Protein AF-A0A076GZ99-F1 (afdb_monomer_lite)

Structure (mmCIF, N/CA/C/O backbone):
data_AF-A0A076GZ99-F1
#
_entry.id   AF-A0A076GZ99-F1
#
loop_
_atom_site.group_PDB
_atom_site.id
_atom_site.type_symbol
_atom_site.label_atom_id
_atom_site.label_alt_id
_atom_site.label_comp_id
_atom_site.label_asym_id
_atom_site.label_entity_id
_atom_site.label_seq_id
_atom_site.pdbx_PDB_ins_code
_atom_site.Cartn_x
_atom_site.Cartn_y
_atom_site.Cartn_z
_atom_site.occupancy
_atom_site.B_iso_or_equiv
_atom_site.auth_seq_id
_atom_site.auth_comp_id
_atom_site.auth_asym_id
_atom_site.auth_atom_id
_atom_site.pdbx_PDB_model_num
ATOM 1 N N . MET A 1 1 ? -13.446 -10.929 -18.759 1.00 71.88 1 MET A N 1
ATOM 2 C CA . MET A 1 1 ? -14.018 -9.653 -18.294 1.00 71.88 1 MET A CA 1
ATOM 3 C C . MET A 1 1 ? -13.244 -9.123 -17.082 1.00 71.88 1 MET A C 1
ATOM 5 O O . MET A 1 1 ? -12.495 -8.190 -17.293 1.00 71.88 1 MET A O 1
ATOM 9 N N . LEU A 1 2 ? -13.209 -9.778 -15.909 1.00 79.25 2 LEU A N 1
ATOM 10 C CA . LEU A 1 2 ? -12.365 -9.333 -14.764 1.00 79.25 2 LEU A CA 1
ATOM 11 C C . LEU A 1 2 ? -10.840 -9.360 -14.981 1.00 79.25 2 LEU A C 1
ATOM 13 O O . LEU A 1 2 ? -10.100 -8.630 -14.331 1.00 79.25 2 LEU A O 1
ATOM 17 N N . PHE A 1 3 ? -10.365 -10.200 -15.899 1.00 82.19 3 PHE A N 1
ATOM 18 C CA . PHE A 1 3 ? -8.942 -10.323 -16.225 1.00 82.19 3 PHE A CA 1
ATOM 19 C C . PHE A 1 3 ? -8.643 -9.897 -17.660 1.00 82.19 3 PHE A C 1
ATOM 21 O O . PHE A 1 3 ? -7.680 -10.389 -18.231 1.00 82.19 3 PHE A O 1
ATOM 28 N N . SER A 1 4 ? -9.501 -9.108 -18.311 1.00 83.06 4 SER A N 1
ATOM 29 C CA . SER A 1 4 ? -9.250 -8.631 -19.681 1.00 83.06 4 SER A CA 1
ATOM 30 C C . SER A 1 4 ? -7.947 -7.824 -19.776 1.00 83.06 4 SER A C 1
ATOM 32 O O . SER A 1 4 ? -7.424 -7.327 -18.775 1.00 83.06 4 SER A O 1
ATOM 34 N N . VAL A 1 5 ? -7.435 -7.678 -21.002 1.00 81.31 5 VAL A N 1
ATOM 35 C CA . VAL A 1 5 ? -6.277 -6.814 -21.289 1.00 81.31 5 VAL A CA 1
ATOM 36 C C . VAL A 1 5 ? -6.597 -5.335 -21.045 1.00 81.31 5 VAL A C 1
ATOM 38 O O . VAL A 1 5 ? -5.751 -4.599 -20.562 1.00 81.31 5 VAL A O 1
ATOM 41 N N . SER A 1 6 ? -7.836 -4.910 -21.304 1.00 88.12 6 SER A N 1
ATOM 42 C CA . SER A 1 6 ? -8.300 -3.538 -21.081 1.00 88.12 6 SER A CA 1
ATOM 43 C C . SER A 1 6 ? -8.495 -3.266 -19.591 1.00 88.12 6 SER A C 1
ATOM 45 O O . SER A 1 6 ? -9.325 -3.908 -18.946 1.00 88.12 6 SER A O 1
ATOM 47 N N . GLN A 1 7 ? -7.779 -2.278 -19.044 1.00 89.56 7 GLN A N 1
ATOM 48 C CA . GLN A 1 7 ? -8.035 -1.802 -17.683 1.00 89.56 7 GLN A CA 1
ATOM 49 C C . GLN A 1 7 ? -9.482 -1.330 -17.500 1.00 89.56 7 GLN A C 1
ATOM 51 O O . GLN A 1 7 ? -10.073 -1.607 -16.456 1.00 89.56 7 GLN A O 1
ATOM 56 N N . MET A 1 8 ? -10.037 -0.613 -18.481 1.00 91.44 8 MET A N 1
ATOM 57 C CA . MET A 1 8 ? -11.388 -0.054 -18.376 1.00 91.44 8 MET A CA 1
ATOM 58 C C . MET A 1 8 ? -12.419 -1.168 -18.203 1.00 91.44 8 MET A C 1
ATOM 60 O O . MET A 1 8 ? -13.253 -1.088 -17.310 1.00 91.44 8 MET A O 1
ATOM 64 N N . ASP A 1 9 ? -12.298 -2.254 -18.967 1.00 92.81 9 ASP A N 1
ATOM 65 C CA . ASP A 1 9 ? -13.188 -3.411 -18.849 1.00 92.81 9 ASP A CA 1
ATOM 66 C C . ASP A 1 9 ? -13.103 -4.038 -17.453 1.00 92.81 9 ASP A C 1
ATOM 68 O O . ASP A 1 9 ? -14.125 -4.401 -16.878 1.00 92.81 9 ASP A O 1
ATOM 72 N N . ARG A 1 10 ? -11.890 -4.162 -16.886 1.00 93.56 10 ARG A N 1
ATOM 73 C CA . ARG A 1 10 ? -11.724 -4.694 -15.525 1.00 93.56 10 ARG A CA 1
ATOM 74 C C . ARG A 1 10 ? -12.410 -3.795 -14.501 1.00 93.56 10 ARG A C 1
ATOM 76 O O . ARG A 1 10 ? -13.079 -4.311 -13.617 1.00 93.56 10 ARG A O 1
ATOM 83 N N . GLN A 1 11 ? -12.253 -2.476 -14.620 1.00 93.50 11 GLN A N 1
ATOM 84 C CA . GLN A 1 11 ? -12.863 -1.510 -13.702 1.00 93.50 11 GLN A CA 1
ATOM 85 C C . GLN A 1 11 ? -14.390 -1.511 -13.803 1.00 93.50 11 GLN A C 1
ATOM 87 O O . GLN A 1 11 ? -15.039 -1.686 -12.778 1.00 93.50 11 GLN A O 1
ATOM 92 N N . MET A 1 12 ? -14.950 -1.416 -15.014 1.00 93.56 12 MET A N 1
ATOM 93 C CA . MET A 1 12 ? -16.404 -1.422 -15.229 1.00 93.56 12 MET A CA 1
ATOM 94 C C . MET A 1 12 ? -17.052 -2.678 -14.651 1.00 93.56 12 MET A C 1
ATOM 96 O O . MET A 1 12 ? -18.039 -2.590 -13.937 1.00 93.56 12 MET A O 1
ATOM 100 N N . VAL A 1 13 ? -16.447 -3.849 -14.869 1.00 94.44 13 VAL A N 1
ATOM 101 C CA . VAL A 1 13 ? -16.988 -5.106 -14.334 1.00 94.44 13 VAL A CA 1
ATOM 102 C C . VAL A 1 13 ? -16.997 -5.111 -12.803 1.00 94.44 13 VAL A C 1
ATOM 104 O O . VAL A 1 13 ? -17.922 -5.645 -12.206 1.00 94.44 13 VAL A O 1
ATOM 107 N N . ILE A 1 14 ? -15.984 -4.539 -12.147 1.00 95.12 14 ILE A N 1
ATOM 108 C CA . ILE A 1 14 ? -15.947 -4.454 -10.678 1.00 95.12 14 ILE A CA 1
ATOM 109 C C . ILE A 1 14 ? -17.028 -3.504 -10.161 1.00 95.12 14 ILE A C 1
ATOM 111 O O . ILE A 1 14 ? -17.631 -3.789 -9.130 1.00 95.12 14 ILE A O 1
ATOM 115 N N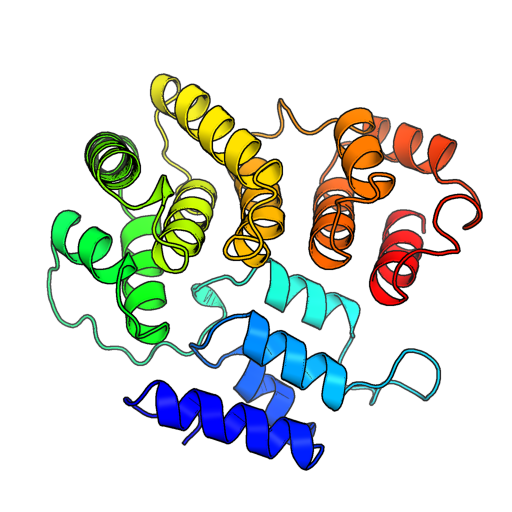 . GLU A 1 15 ? -17.269 -2.396 -10.860 1.00 94.00 15 GLU A N 1
ATOM 116 C CA . GLU A 1 15 ? -18.334 -1.452 -10.513 1.00 94.00 15 GLU A CA 1
ATOM 117 C C . GLU A 1 15 ? -19.720 -2.079 -10.704 1.00 94.00 15 GLU A C 1
ATOM 119 O O . GLU A 1 15 ? -20.502 -2.076 -9.758 1.00 94.00 15 GLU A O 1
ATOM 124 N N . ASP A 1 16 ? -19.976 -2.734 -11.839 1.00 94.81 16 ASP A N 1
ATOM 125 C CA . ASP A 1 16 ? -21.231 -3.456 -12.091 1.00 94.81 16 ASP A CA 1
ATOM 126 C C . ASP A 1 16 ? -21.492 -4.526 -11.019 1.00 94.81 16 ASP A C 1
ATOM 128 O O . ASP A 1 16 ? -22.613 -4.683 -10.532 1.00 94.81 16 ASP A O 1
ATOM 132 N N . LEU A 1 17 ? -20.445 -5.260 -10.621 1.00 93.94 17 LEU A N 1
ATOM 133 C CA . LEU A 1 17 ? -20.536 -6.282 -9.579 1.00 93.94 17 LEU A CA 1
ATOM 134 C C . LEU A 1 17 ? -20.751 -5.692 -8.183 1.00 93.94 17 LEU A C 1
ATOM 136 O O . LEU A 1 17 ? -21.408 -6.322 -7.353 1.00 93.94 17 LEU A O 1
ATOM 140 N N . ALA A 1 18 ? -20.206 -4.506 -7.910 1.00 92.50 18 ALA A N 1
ATOM 141 C CA . ALA A 1 18 ? -20.473 -3.790 -6.668 1.00 92.50 18 ALA A CA 1
ATOM 142 C C . ALA A 1 18 ? -21.943 -3.350 -6.611 1.00 92.50 18 ALA A C 1
ATOM 144 O O . ALA A 1 18 ? -22.601 -3.563 -5.595 1.00 92.50 18 ALA A O 1
ATOM 145 N N . ASP A 1 19 ? -22.465 -2.812 -7.715 1.00 92.44 19 ASP A N 1
ATOM 146 C CA . ASP A 1 19 ? -23.834 -2.305 -7.810 1.00 92.44 19 ASP A CA 1
ATOM 147 C C . ASP A 1 19 ? -24.882 -3.431 -7.757 1.00 92.44 19 ASP A C 1
ATOM 149 O O . ASP A 1 19 ? -25.967 -3.241 -7.203 1.00 92.44 19 ASP A O 1
ATOM 153 N N . CYS A 1 20 ? -24.569 -4.623 -8.282 1.00 91.62 20 CYS A N 1
ATOM 154 C CA . CYS A 1 20 ? -25.476 -5.775 -8.245 1.00 91.62 20 CYS A CA 1
ATOM 155 C C . CYS A 1 20 ? -25.302 -6.698 -7.024 1.00 91.62 20 CYS A C 1
ATOM 157 O O . CYS A 1 20 ? -26.061 -7.658 -6.882 1.00 91.62 20 CYS A O 1
ATOM 159 N N . GLY A 1 21 ? -24.338 -6.425 -6.136 1.00 88.69 21 GLY A N 1
ATOM 160 C CA . GLY A 1 21 ? -24.117 -7.221 -4.924 1.00 88.69 21 GLY A CA 1
ATOM 161 C C . GLY A 1 21 ? -23.447 -8.582 -5.160 1.00 88.69 21 GLY A C 1
ATOM 162 O O . GLY A 1 21 ? -23.704 -9.516 -4.402 1.00 88.69 21 GLY A O 1
ATOM 163 N N . GLY A 1 22 ? -22.601 -8.708 -6.190 1.00 90.19 22 GLY A N 1
ATOM 164 C CA . GLY A 1 22 ? -21.990 -9.965 -6.659 1.00 90.19 22 GLY A CA 1
ATOM 165 C C . GLY A 1 22 ? -20.899 -10.556 -5.753 1.00 90.19 22 GLY A C 1
ATOM 166 O O . GLY A 1 22 ? -19.778 -10.819 -6.202 1.00 90.19 22 GLY A O 1
ATOM 167 N N . ILE A 1 23 ? -21.194 -10.746 -4.462 1.00 89.75 23 ILE A N 1
ATOM 168 C CA . ILE A 1 23 ? -20.269 -11.230 -3.422 1.00 89.75 23 ILE A CA 1
ATOM 169 C C . ILE A 1 23 ? -19.609 -12.575 -3.766 1.00 89.75 23 ILE A C 1
ATOM 171 O O . ILE A 1 23 ? -18.477 -12.838 -3.359 1.00 89.75 23 ILE A O 1
ATOM 175 N N . GLU A 1 24 ? -20.266 -13.424 -4.555 1.00 89.62 24 GLU A N 1
ATOM 176 C CA . GLU A 1 24 ? -19.747 -14.717 -5.003 1.00 89.62 24 GLU A CA 1
ATOM 177 C C . GLU A 1 24 ? -18.432 -14.605 -5.790 1.00 89.62 24 GLU A C 1
ATOM 179 O O . GLU A 1 24 ? -17.645 -15.555 -5.809 1.00 89.62 24 GLU A O 1
ATOM 184 N N . LEU A 1 25 ? -18.156 -13.438 -6.383 1.00 92.38 25 LEU A N 1
ATOM 185 C CA . LEU A 1 25 ? -16.925 -13.161 -7.118 1.00 92.38 25 LEU A CA 1
ATOM 186 C C . LEU A 1 25 ? -15.828 -12.499 -6.278 1.00 92.38 25 LEU A C 1
ATOM 188 O O . LEU A 1 25 ? -14.764 -12.217 -6.832 1.00 92.38 25 LEU A O 1
ATOM 192 N N . LEU A 1 26 ? -16.014 -12.308 -4.965 1.00 92.94 26 LEU A N 1
ATOM 193 C CA . LEU A 1 26 ? -15.046 -11.629 -4.092 1.00 92.94 26 LEU A CA 1
ATOM 194 C C . LEU A 1 26 ? -13.611 -12.158 -4.265 1.00 92.94 26 LEU A C 1
ATOM 196 O O . LEU A 1 26 ? -12.698 -11.370 -4.493 1.00 92.94 26 LEU A O 1
ATOM 200 N N . ASP A 1 27 ? -13.406 -13.478 -4.275 1.00 93.25 27 ASP A N 1
ATOM 201 C CA . ASP A 1 27 ? -12.070 -14.075 -4.454 1.00 93.25 27 ASP A CA 1
ATOM 202 C C . ASP A 1 27 ? -11.415 -13.678 -5.792 1.00 93.25 27 ASP A C 1
ATOM 204 O O . ASP A 1 27 ? -10.198 -13.506 -5.875 1.00 93.25 27 ASP A O 1
ATOM 208 N N . SER A 1 28 ? -12.216 -13.530 -6.853 1.00 94.81 28 SER A N 1
ATOM 209 C CA . SER A 1 28 ? -11.737 -13.093 -8.171 1.00 94.81 28 SER A CA 1
ATOM 210 C C . SER A 1 28 ? -11.442 -11.595 -8.192 1.00 94.81 28 SER A C 1
ATOM 212 O O . SER A 1 28 ? -10.457 -11.177 -8.798 1.00 94.81 28 SER A O 1
ATOM 214 N N . ILE A 1 29 ? -12.262 -10.795 -7.505 1.00 95.12 29 ILE A N 1
ATOM 215 C CA . ILE A 1 29 ? -12.075 -9.348 -7.365 1.00 95.12 29 ILE A CA 1
ATOM 216 C C . ILE A 1 29 ? -10.775 -9.053 -6.623 1.00 95.12 29 ILE A C 1
ATOM 218 O O . ILE A 1 29 ? -9.971 -8.261 -7.110 1.00 95.12 29 ILE A O 1
ATOM 222 N N . LEU A 1 30 ? -10.516 -9.725 -5.498 1.00 95.31 30 LEU A N 1
ATOM 223 C CA . LEU A 1 30 ? -9.306 -9.512 -4.695 1.00 95.31 30 LEU A CA 1
ATOM 224 C C . LEU A 1 30 ? -8.019 -9.798 -5.476 1.00 95.31 30 LEU A C 1
ATOM 226 O O . LEU A 1 30 ? -7.016 -9.117 -5.270 1.00 95.31 30 LEU A O 1
ATOM 230 N N . LYS A 1 31 ? -8.078 -10.745 -6.417 1.00 95.56 31 LYS A N 1
ATOM 231 C CA . LYS A 1 31 ? -6.975 -11.123 -7.309 1.00 95.56 31 LYS A CA 1
ATOM 232 C C . LYS A 1 31 ? -6.894 -10.284 -8.587 1.00 95.56 31 LYS A C 1
ATOM 234 O O . LYS A 1 31 ? -5.975 -10.480 -9.382 1.00 95.56 31 LYS A O 1
ATOM 239 N N . SER A 1 32 ? -7.855 -9.402 -8.851 1.00 95.06 32 SER A N 1
ATOM 240 C CA . SER A 1 32 ? -7.888 -8.632 -10.096 1.00 95.06 32 SER A CA 1
ATOM 241 C C . SER A 1 32 ? -6.843 -7.502 -10.091 1.00 95.06 32 SER A C 1
ATOM 243 O O . SER A 1 32 ? -6.730 -6.770 -9.103 1.00 95.06 32 SER A O 1
ATOM 245 N N . PRO A 1 33 ? -6.076 -7.317 -11.185 1.00 94.50 33 PRO A N 1
ATOM 246 C CA . PRO A 1 33 ? -5.050 -6.282 -11.264 1.00 94.50 33 PRO A CA 1
ATOM 247 C C . PRO A 1 33 ? -5.662 -4.917 -11.606 1.00 94.50 33 PRO A C 1
ATOM 249 O O . PRO A 1 33 ? -5.565 -4.398 -12.725 1.00 94.50 33 PRO A O 1
ATOM 252 N N . VAL A 1 34 ? -6.345 -4.351 -10.618 1.00 95.38 34 VAL A N 1
ATOM 253 C CA . VAL A 1 34 ? -6.896 -2.993 -10.612 1.00 95.38 34 VAL A CA 1
ATOM 254 C C . VAL A 1 34 ? -6.440 -2.261 -9.356 1.00 95.38 34 VAL A C 1
ATOM 256 O O . VAL A 1 34 ? -5.927 -2.875 -8.416 1.00 95.38 34 VAL A O 1
ATOM 259 N N . SER A 1 35 ? -6.689 -0.952 -9.292 1.00 95.06 35 SER A N 1
ATOM 260 C CA . SER A 1 35 ? -6.404 -0.186 -8.080 1.00 95.06 35 SER A CA 1
ATOM 261 C C . SER A 1 35 ? -7.060 -0.811 -6.844 1.00 95.06 35 SER A C 1
ATOM 263 O O . SER A 1 35 ? -8.234 -1.193 -6.916 1.00 95.06 35 SER A O 1
ATOM 265 N N . PRO A 1 36 ? -6.356 -0.869 -5.696 1.00 96.44 36 PRO A N 1
ATOM 266 C CA . PRO A 1 36 ? -6.945 -1.344 -4.447 1.00 96.44 36 PRO A CA 1
ATOM 267 C C . PRO A 1 36 ? -8.168 -0.516 -4.042 1.00 96.44 36 PRO A C 1
ATOM 269 O O . PRO A 1 36 ? -9.046 -1.032 -3.366 1.00 96.44 36 PRO A O 1
ATOM 272 N N . VAL A 1 37 ? -8.295 0.728 -4.524 1.00 95.06 37 VAL A N 1
ATOM 273 C CA . VAL A 1 37 ? -9.487 1.565 -4.323 1.00 95.06 37 VAL A CA 1
ATOM 274 C C . VAL A 1 37 ? -10.746 0.923 -4.922 1.00 95.06 37 VAL A C 1
ATOM 276 O O . VAL A 1 37 ? -11.788 0.929 -4.273 1.00 95.06 37 VAL A O 1
ATOM 279 N N . PHE A 1 38 ? -10.664 0.322 -6.115 1.00 95.88 38 PHE A N 1
ATOM 280 C CA . PHE A 1 38 ? -11.810 -0.358 -6.735 1.00 95.88 38 PHE A CA 1
ATOM 281 C C . PHE A 1 38 ? -12.159 -1.656 -6.004 1.00 95.88 38 PHE A C 1
ATOM 283 O O . PHE A 1 38 ? -13.329 -1.905 -5.723 1.00 95.88 38 PHE A O 1
ATOM 290 N N . ARG A 1 39 ? -11.146 -2.452 -5.628 1.00 96.50 39 ARG A N 1
ATOM 291 C CA . ARG A 1 39 ? -11.342 -3.664 -4.809 1.00 96.50 39 ARG A CA 1
ATOM 292 C C . ARG A 1 39 ? -11.974 -3.332 -3.458 1.00 96.50 39 ARG A C 1
ATOM 294 O O . ARG A 1 39 ? -12.889 -4.024 -3.020 1.00 96.50 39 ARG A O 1
ATOM 301 N N . LEU A 1 40 ? -11.531 -2.244 -2.830 1.00 95.38 40 LEU A N 1
ATOM 302 C CA . LEU A 1 40 ? -12.072 -1.768 -1.565 1.00 95.38 40 LEU A CA 1
ATOM 303 C C . LEU A 1 40 ? -13.515 -1.285 -1.699 1.00 95.38 40 LEU A C 1
ATOM 305 O O . LEU A 1 40 ? -14.349 -1.654 -0.879 1.00 95.38 40 LEU A O 1
ATOM 309 N N . ARG A 1 41 ? -13.824 -0.508 -2.744 1.00 93.81 41 ARG A N 1
ATOM 310 C CA . ARG A 1 41 ? -15.191 -0.048 -3.023 1.00 93.81 41 ARG A CA 1
ATOM 311 C C . ARG A 1 41 ? -16.146 -1.225 -3.211 1.00 93.81 41 ARG A C 1
ATOM 313 O O . ARG A 1 41 ? -17.235 -1.201 -2.649 1.00 93.81 41 ARG A O 1
ATOM 320 N N . PHE A 1 42 ? -15.724 -2.261 -3.937 1.00 94.88 42 PHE A N 1
ATOM 321 C CA . PHE A 1 42 ? -16.499 -3.494 -4.070 1.00 94.88 42 PHE A CA 1
ATOM 322 C C . PHE A 1 42 ? -16.762 -4.141 -2.705 1.00 94.88 42 PHE A C 1
ATOM 324 O O . PHE A 1 42 ? -17.912 -4.400 -2.366 1.00 94.88 42 PHE A O 1
ATOM 331 N N . VAL A 1 43 ? -15.724 -4.328 -1.880 1.00 92.88 43 VAL A N 1
ATOM 332 C CA . VAL A 1 43 ? -15.871 -4.886 -0.523 1.00 92.88 43 VAL A CA 1
ATOM 333 C C . VAL A 1 43 ? -16.838 -4.065 0.325 1.00 92.88 43 VAL A C 1
ATOM 335 O O . VAL A 1 43 ? -17.707 -4.641 0.969 1.00 92.88 43 VAL A O 1
ATOM 338 N N . GLN A 1 44 ? -16.743 -2.737 0.290 1.00 90.69 44 GLN A N 1
ATOM 339 C CA . GLN A 1 44 ? -17.650 -1.857 1.029 1.00 90.69 44 GLN A CA 1
ATOM 340 C C . GLN A 1 44 ? -19.106 -1.949 0.548 1.00 90.69 44 GLN A C 1
ATOM 342 O O . GLN A 1 44 ? -20.012 -1.734 1.350 1.00 90.69 44 GLN A O 1
ATOM 347 N N . ALA A 1 45 ? -19.332 -2.258 -0.731 1.00 90.00 45 ALA A N 1
ATOM 348 C CA . ALA A 1 45 ? -20.668 -2.410 -1.302 1.00 90.00 45 ALA A CA 1
ATOM 349 C C . ALA A 1 45 ? -21.305 -3.767 -0.965 1.00 90.00 45 ALA A C 1
ATOM 351 O O . ALA A 1 45 ? -22.496 -3.824 -0.665 1.00 90.00 45 ALA A O 1
ATOM 352 N N . VAL A 1 46 ? -20.525 -4.855 -0.998 1.00 87.06 46 VAL A N 1
ATOM 353 C CA . VAL A 1 46 ? -21.073 -6.223 -0.915 1.00 87.06 46 VAL A CA 1
ATOM 354 C C . VAL A 1 46 ? -20.918 -6.886 0.453 1.00 87.06 46 VAL A C 1
ATOM 356 O O . VAL A 1 46 ? -21.664 -7.812 0.767 1.00 87.06 46 VAL A O 1
ATOM 359 N N . LEU A 1 47 ? -19.961 -6.445 1.276 1.00 81.00 47 LEU A N 1
ATOM 360 C CA . LEU A 1 47 ? -19.793 -6.928 2.645 1.00 81.00 47 LEU A CA 1
ATOM 361 C C . LEU A 1 47 ? -20.371 -5.884 3.608 1.00 81.00 47 LEU A C 1
ATOM 363 O O . LEU A 1 47 ? -19.719 -4.866 3.870 1.00 81.00 47 LEU A O 1
ATOM 367 N N . PRO A 1 48 ? -21.589 -6.105 4.143 1.00 66.19 48 PRO A N 1
ATOM 368 C CA . PRO A 1 48 ? -22.239 -5.118 4.984 1.00 66.19 48 PRO A CA 1
ATOM 369 C C . PRO A 1 48 ? -21.426 -4.846 6.257 1.00 66.19 48 PRO A C 1
ATOM 371 O O . PRO A 1 48 ? -20.668 -5.708 6.726 1.00 66.19 48 PRO A O 1
ATOM 374 N N . PRO A 1 49 ? -21.606 -3.664 6.872 1.00 56.28 49 PRO A N 1
ATOM 375 C CA . PRO A 1 49 ? -21.054 -3.380 8.181 1.00 56.28 49 PRO A CA 1
ATOM 376 C C . PRO A 1 49 ? -21.596 -4.377 9.217 1.00 56.28 49 PRO A C 1
ATOM 378 O O . PRO A 1 49 ? -22.719 -4.271 9.688 1.00 56.28 49 PRO A O 1
ATOM 381 N N . LEU A 1 50 ? -20.748 -5.343 9.564 1.00 56.66 50 LEU A N 1
ATOM 382 C CA . LEU A 1 50 ? -20.480 -5.855 10.910 1.00 56.66 50 LEU A CA 1
ATOM 383 C C . LEU A 1 50 ? -21.588 -6.498 11.771 1.00 56.66 50 LEU A C 1
ATOM 385 O O . LEU A 1 50 ? -21.204 -7.168 12.726 1.00 56.66 50 LEU A O 1
ATOM 389 N N . GLU A 1 51 ? -22.883 -6.399 11.462 1.00 51.94 51 GLU A N 1
ATOM 390 C CA . GLU A 1 51 ? -23.936 -6.880 12.384 1.00 51.94 51 GLU A CA 1
ATOM 391 C C . GLU A 1 51 ? -24.780 -8.058 11.883 1.00 51.94 51 GLU A C 1
ATOM 393 O O . GLU A 1 51 ? -25.312 -8.819 12.688 1.00 51.94 51 GLU A O 1
ATOM 398 N N . THR A 1 52 ? -24.842 -8.312 10.580 1.00 47.56 52 THR A N 1
ATOM 399 C C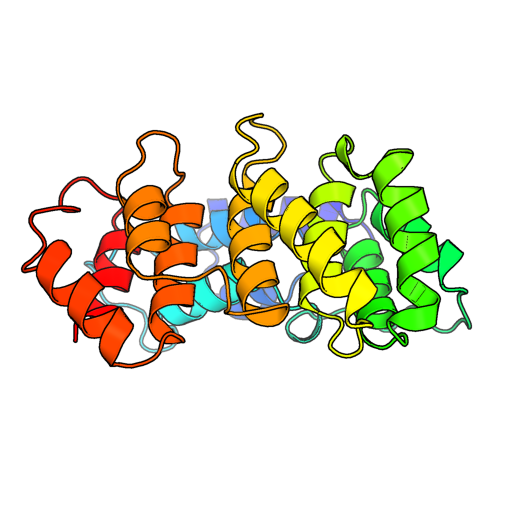A . THR A 1 52 ? -25.566 -9.472 10.036 1.00 47.56 52 THR A CA 1
ATOM 400 C C . THR A 1 52 ? -24.580 -10.478 9.477 1.00 47.56 52 THR A C 1
ATOM 402 O O . THR A 1 52 ? -24.035 -10.267 8.400 1.00 47.56 52 THR A O 1
ATOM 405 N N . SER A 1 53 ? -24.326 -11.527 10.268 1.00 45.75 53 SER A N 1
ATOM 406 C CA . SER A 1 53 ? -23.633 -12.779 9.931 1.00 45.75 53 SER A CA 1
ATOM 407 C C . SER A 1 53 ? -22.788 -12.728 8.653 1.00 45.75 53 SER A C 1
ATOM 409 O O . SER A 1 53 ? -23.305 -12.891 7.545 1.00 45.75 53 SER A O 1
ATOM 411 N N . LEU A 1 54 ? -21.471 -12.578 8.822 1.00 50.19 54 LEU A N 1
ATOM 412 C CA . LEU A 1 54 ? -20.513 -12.928 7.778 1.00 50.19 54 LEU A CA 1
ATOM 413 C C . LEU A 1 54 ? -20.911 -14.302 7.236 1.00 50.19 54 LEU A C 1
ATOM 415 O O . LEU A 1 54 ? -21.047 -15.262 7.999 1.00 50.19 54 LEU A O 1
ATOM 419 N N . THR A 1 55 ? -21.113 -14.406 5.926 1.00 54.59 55 THR A N 1
ATOM 420 C CA . THR A 1 55 ? -21.102 -15.708 5.263 1.00 54.59 55 THR A CA 1
ATOM 421 C C . THR A 1 55 ? -19.852 -16.430 5.764 1.00 54.59 55 THR A C 1
ATOM 423 O O . THR A 1 55 ? -18.769 -15.853 5.663 1.00 54.59 55 THR A O 1
ATOM 426 N N . ALA A 1 56 ? -19.979 -17.639 6.320 1.00 62.59 56 ALA A N 1
ATOM 427 C CA . ALA A 1 56 ? -18.920 -18.365 7.045 1.00 62.59 56 ALA A CA 1
ATOM 428 C C . ALA A 1 56 ? -17.578 -18.540 6.289 1.00 62.59 56 ALA A C 1
ATOM 430 O O . ALA A 1 56 ? -16.619 -19.072 6.838 1.00 62.59 56 ALA A O 1
ATOM 431 N N . LYS A 1 57 ? -17.519 -18.112 5.024 1.00 79.31 57 LYS A N 1
ATOM 432 C CA . LYS A 1 57 ? -16.395 -18.210 4.103 1.00 79.31 57 LYS A CA 1
ATOM 433 C C . LYS A 1 57 ? -15.336 -17.103 4.249 1.00 79.31 57 LYS A C 1
ATOM 435 O O . LYS A 1 57 ? -14.167 -17.408 4.045 1.00 79.31 57 LYS A O 1
ATOM 440 N N . TRP A 1 58 ? -15.697 -15.852 4.564 1.00 84.56 58 TRP A N 1
ATOM 441 C CA . TRP A 1 58 ? -14.745 -14.724 4.533 1.00 84.56 58 TRP A CA 1
ATOM 442 C C . TRP A 1 58 ? -14.692 -13.941 5.845 1.00 84.56 58 TRP A C 1
ATOM 444 O O . TRP A 1 58 ? -15.723 -13.579 6.412 1.00 84.56 58 TRP A O 1
ATOM 454 N N . ASN A 1 59 ? -13.477 -13.613 6.285 1.00 88.25 59 ASN A N 1
ATOM 455 C CA . ASN A 1 59 ? -13.231 -12.688 7.385 1.00 88.25 59 ASN A CA 1
ATOM 456 C C . ASN A 1 59 ? -12.963 -11.282 6.830 1.00 88.25 59 ASN A C 1
ATOM 458 O O . ASN A 1 59 ? -12.033 -11.075 6.054 1.00 88.25 59 ASN A O 1
ATOM 462 N N . LEU A 1 60 ? -13.772 -10.305 7.249 1.00 89.31 60 LEU A N 1
ATOM 463 C CA . LEU A 1 60 ? -13.659 -8.920 6.788 1.00 89.31 60 LEU A CA 1
ATOM 464 C C . LEU A 1 60 ? -12.285 -8.293 7.075 1.00 89.31 60 LEU A C 1
ATOM 466 O O . LEU A 1 60 ? -11.780 -7.574 6.221 1.00 89.31 60 LEU A O 1
ATOM 470 N N . LEU A 1 61 ? -11.690 -8.530 8.250 1.00 92.50 61 LEU A N 1
ATOM 471 C CA . LEU A 1 61 ? -10.392 -7.929 8.584 1.00 92.50 61 LEU A CA 1
ATOM 472 C C . LEU A 1 61 ? -9.285 -8.498 7.700 1.00 92.50 61 LEU A C 1
ATOM 474 O O . LEU A 1 61 ? -8.468 -7.735 7.205 1.00 92.50 61 LEU A O 1
ATOM 478 N N . ASP A 1 62 ? -9.313 -9.802 7.429 1.00 93.19 62 ASP A N 1
ATOM 479 C CA . ASP A 1 62 ? -8.315 -10.444 6.566 1.00 93.19 62 ASP A CA 1
ATOM 480 C C . ASP A 1 62 ? -8.429 -9.937 5.118 1.00 93.19 62 ASP A C 1
ATOM 482 O O . ASP A 1 62 ? -7.424 -9.688 4.454 1.00 93.19 62 ASP A O 1
ATOM 486 N N . VAL A 1 63 ? -9.657 -9.698 4.643 1.00 94.94 63 VAL A N 1
ATOM 487 C CA . VAL A 1 63 ? -9.913 -9.088 3.329 1.00 94.94 63 VAL A CA 1
ATOM 488 C C . VAL A 1 63 ? -9.404 -7.641 3.270 1.00 94.94 63 VAL A C 1
ATOM 490 O O . VAL A 1 63 ? -8.777 -7.248 2.285 1.00 94.94 63 VAL A O 1
ATOM 493 N N . LEU A 1 64 ? -9.656 -6.836 4.307 1.00 96.06 64 LEU A N 1
ATOM 494 C CA . LEU A 1 64 ? -9.180 -5.450 4.376 1.00 96.06 64 LEU A CA 1
ATOM 495 C C . LEU A 1 64 ? -7.652 -5.374 4.487 1.00 96.06 64 LEU A C 1
ATOM 497 O O . LEU A 1 64 ? -7.041 -4.566 3.788 1.00 96.06 64 LEU A O 1
ATOM 501 N N . ASP A 1 65 ? -7.044 -6.238 5.303 1.00 97.56 65 ASP A N 1
ATOM 502 C CA . ASP A 1 65 ? -5.592 -6.373 5.427 1.00 97.56 65 ASP A CA 1
ATOM 503 C C . ASP A 1 65 ? -4.981 -6.700 4.055 1.00 97.56 65 ASP A C 1
ATOM 505 O O . ASP A 1 65 ? -4.087 -5.990 3.599 1.00 97.56 65 ASP A O 1
ATOM 509 N N . GLN A 1 66 ? -5.527 -7.692 3.337 1.00 97.25 66 GLN A N 1
ATOM 510 C CA . GLN A 1 66 ? -5.064 -8.052 1.993 1.00 97.25 66 GLN A CA 1
ATOM 511 C C . GLN A 1 66 ? -5.141 -6.869 1.015 1.00 97.25 66 GLN A C 1
ATOM 513 O O . GLN A 1 66 ? -4.191 -6.627 0.266 1.00 97.25 66 GLN A O 1
ATOM 518 N N . ILE A 1 67 ? -6.256 -6.131 1.001 1.00 97.75 67 ILE A N 1
ATOM 519 C CA . ILE A 1 67 ? -6.444 -4.989 0.094 1.00 97.75 67 ILE A CA 1
ATOM 520 C C . ILE A 1 67 ? -5.485 -3.843 0.417 1.00 97.75 67 ILE A C 1
ATOM 522 O O . ILE A 1 67 ? -5.035 -3.175 -0.509 1.00 97.75 67 ILE A O 1
ATOM 526 N N . LEU A 1 68 ? -5.190 -3.578 1.692 1.00 97.94 68 LEU A N 1
ATOM 527 C CA . LEU A 1 68 ? -4.291 -2.486 2.076 1.00 97.94 68 LEU A CA 1
ATOM 528 C C . LEU A 1 68 ? -2.815 -2.856 1.912 1.00 97.94 68 LEU A C 1
ATOM 530 O O . LEU A 1 68 ? -2.041 -2.017 1.451 1.00 97.94 68 LEU A O 1
ATOM 534 N N . THR A 1 69 ? -2.433 -4.102 2.209 1.00 97.44 69 THR A N 1
ATOM 535 C CA . THR A 1 69 ? -1.103 -4.633 1.873 1.00 97.44 69 THR A CA 1
ATOM 536 C C . THR A 1 69 ? -0.875 -4.612 0.362 1.00 97.44 69 THR A C 1
ATOM 538 O O . THR A 1 69 ? 0.223 -4.295 -0.093 1.00 97.44 69 THR A O 1
ATOM 541 N N . ASP A 1 70 ? -1.911 -4.945 -0.414 1.00 97.44 70 ASP A N 1
ATOM 542 C CA . ASP A 1 70 ? -1.952 -4.901 -1.876 1.00 97.44 70 ASP A CA 1
ATOM 543 C C . ASP A 1 70 ? -0.755 -5.584 -2.570 1.00 97.44 70 ASP A C 1
ATOM 545 O O . ASP A 1 70 ? -0.172 -5.062 -3.525 1.00 97.44 70 ASP A O 1
ATOM 549 N N . SER A 1 71 ? -0.319 -6.736 -2.053 1.00 95.25 71 SER A N 1
ATOM 550 C CA . SER A 1 71 ? 0.857 -7.440 -2.580 1.00 95.25 71 SER A CA 1
ATOM 551 C C . SER A 1 71 ? 0.653 -7.870 -4.044 1.00 95.25 71 SER A C 1
ATOM 553 O O . SER A 1 71 ? -0.372 -8.503 -4.334 1.00 95.25 71 SER A O 1
ATOM 555 N N . PRO A 1 72 ? 1.610 -7.601 -4.960 1.00 94.56 72 PRO A N 1
ATOM 556 C CA . PRO A 1 72 ? 1.529 -8.084 -6.338 1.00 94.56 72 PRO A CA 1
ATOM 557 C C . PRO A 1 72 ? 1.469 -9.618 -6.433 1.00 94.56 72 PRO A C 1
ATOM 559 O O . PRO A 1 72 ? 0.808 -10.128 -7.333 1.00 94.56 72 PRO A O 1
ATOM 562 N N . ASP A 1 73 ? 2.053 -10.356 -5.481 1.00 92.88 73 ASP A N 1
ATOM 563 C CA . ASP A 1 73 ? 1.988 -11.828 -5.424 1.00 92.88 73 ASP A CA 1
ATOM 564 C C . ASP A 1 73 ? 0.571 -12.363 -5.180 1.00 92.88 73 ASP A C 1
ATOM 566 O O . ASP A 1 73 ? 0.256 -13.509 -5.498 1.00 92.88 73 ASP A O 1
ATOM 570 N N . SER A 1 74 ? -0.309 -11.535 -4.611 1.00 93.75 74 SER A N 1
ATOM 571 C CA . SER A 1 74 ? -1.704 -11.906 -4.361 1.00 93.75 74 SER A CA 1
ATOM 572 C C . SER A 1 74 ? -2.606 -11.727 -5.588 1.00 93.75 74 SER A C 1
ATOM 574 O O . SER A 1 74 ? -3.785 -12.089 -5.547 1.00 93.75 74 SER A O 1
ATOM 576 N N . LEU A 1 75 ? -2.070 -11.170 -6.679 1.00 94.56 75 LEU A N 1
ATOM 577 C CA . LEU A 1 75 ? -2.816 -10.826 -7.882 1.00 94.56 75 LEU A CA 1
ATOM 578 C C . LEU A 1 75 ? -2.636 -11.873 -8.983 1.00 94.56 75 LEU A C 1
ATOM 580 O O . LEU A 1 75 ? -1.561 -12.425 -9.199 1.00 94.56 75 LEU A O 1
ATOM 584 N N . LEU A 1 76 ? -3.695 -12.092 -9.760 1.00 92.38 76 LEU A N 1
ATOM 585 C CA . LEU A 1 76 ? -3.624 -12.855 -11.002 1.00 92.38 76 LEU A CA 1
ATOM 586 C C . LEU A 1 76 ? -3.127 -11.943 -12.123 1.00 92.38 76 LEU A C 1
ATOM 588 O O . LEU A 1 76 ? -3.892 -11.416 -12.936 1.00 92.38 76 LEU A O 1
ATOM 592 N N . LEU A 1 77 ? -1.810 -11.772 -12.155 1.00 87.62 77 LEU A N 1
ATOM 593 C CA . LEU A 1 77 ? -1.099 -11.173 -13.271 1.00 87.62 77 LEU A CA 1
ATOM 594 C C . LEU A 1 77 ? -0.992 -12.248 -14.354 1.00 87.62 77 LEU A C 1
ATOM 596 O O . LEU A 1 77 ? -0.329 -13.266 -14.159 1.00 87.62 77 LEU A O 1
ATOM 600 N N . ARG A 1 78 ? -1.674 -12.070 -15.494 1.00 72.19 78 ARG A N 1
ATOM 601 C CA . ARG A 1 78 ? -1.417 -12.948 -16.647 1.00 72.19 78 ARG A CA 1
ATOM 602 C C . ARG A 1 78 ? 0.085 -12.885 -16.934 1.00 72.19 78 ARG A C 1
ATOM 604 O O . ARG A 1 78 ? 0.648 -11.791 -16.901 1.00 72.19 78 ARG A O 1
ATOM 611 N N . GLN A 1 79 ? 0.712 -14.038 -17.171 1.00 60.25 79 GLN A N 1
ATOM 612 C CA . GLN A 1 79 ? 2.107 -14.112 -17.602 1.00 60.25 79 GLN A CA 1
ATOM 613 C C . GLN A 1 79 ? 2.242 -13.325 -18.903 1.00 60.25 79 GLN A C 1
ATOM 615 O O . GLN A 1 79 ? 1.895 -13.807 -19.974 1.00 60.25 79 GLN A O 1
ATOM 620 N N . THR A 1 80 ? 2.658 -12.074 -18.794 1.00 55.47 80 THR A N 1
ATOM 621 C CA . THR A 1 80 ? 3.052 -11.254 -19.931 1.00 55.47 80 THR A CA 1
ATOM 622 C C . THR A 1 80 ? 4.210 -10.397 -19.476 1.00 55.47 80 THR A C 1
ATOM 624 O O . THR A 1 80 ? 4.083 -9.186 -19.411 1.00 55.47 80 THR A O 1
ATOM 627 N N . LEU A 1 81 ? 5.315 -11.034 -19.108 1.00 57.28 81 LEU A N 1
ATOM 628 C CA . LEU A 1 81 ? 6.639 -10.436 -19.203 1.00 57.28 81 LEU A CA 1
ATOM 629 C C . LEU A 1 81 ? 7.569 -11.521 -19.757 1.00 57.28 81 LEU A C 1
ATOM 631 O O . LEU A 1 81 ? 8.506 -11.955 -19.103 1.00 57.28 81 LEU A O 1
ATOM 635 N N . ASP A 1 82 ? 7.273 -11.982 -20.973 1.00 51.91 82 ASP A N 1
ATOM 636 C CA . ASP A 1 82 ? 8.124 -12.911 -21.736 1.00 51.91 82 ASP A CA 1
ATOM 637 C C . ASP A 1 82 ? 9.380 -12.215 -22.303 1.00 51.91 82 ASP A C 1
ATOM 639 O O . ASP A 1 82 ? 9.958 -12.660 -23.292 1.00 51.91 82 ASP A O 1
ATOM 643 N N . MET A 1 83 ? 9.803 -11.086 -21.728 1.00 51.84 83 MET A N 1
ATOM 644 C CA . MET A 1 83 ? 10.907 -10.285 -22.249 1.00 51.84 83 MET A CA 1
ATOM 645 C C . MET A 1 83 ? 11.843 -9.856 -21.123 1.00 51.84 83 MET A C 1
ATOM 647 O O . MET A 1 83 ? 11.389 -9.415 -20.067 1.00 51.84 83 MET A O 1
ATOM 651 N N . GLU A 1 84 ? 13.150 -9.961 -21.377 1.00 68.25 84 GLU A N 1
ATOM 652 C CA . GLU A 1 84 ? 14.216 -9.354 -20.576 1.00 68.25 84 GLU A CA 1
ATOM 653 C C . GLU A 1 84 ? 14.061 -7.824 -20.592 1.00 68.25 84 GLU A C 1
ATOM 655 O O . GLU A 1 84 ? 14.719 -7.122 -21.354 1.00 68.25 84 GLU A O 1
ATOM 660 N N . MET A 1 85 ? 13.144 -7.289 -19.788 1.00 78.56 85 MET A N 1
ATOM 661 C CA . MET A 1 85 ? 13.032 -5.848 -19.593 1.00 78.56 85 MET A CA 1
ATOM 662 C C . MET A 1 85 ? 14.170 -5.358 -18.708 1.00 78.56 85 MET A C 1
ATOM 664 O O . MET A 1 85 ? 14.529 -5.982 -17.707 1.00 78.56 85 MET A O 1
ATOM 668 N N . SER A 1 86 ? 14.700 -4.194 -19.051 1.00 91.94 86 SER A N 1
ATOM 669 C CA . SER A 1 86 ? 15.630 -3.466 -18.202 1.00 91.94 86 SER A CA 1
ATOM 670 C C . SER A 1 86 ? 14.929 -2.864 -16.976 1.00 91.94 86 SER A C 1
ATOM 672 O O . SER A 1 86 ? 13.724 -2.598 -16.975 1.00 91.94 86 SER A O 1
ATOM 674 N N . ILE A 1 87 ? 15.710 -2.563 -15.932 1.00 95.19 87 ILE A N 1
ATOM 675 C CA . ILE A 1 87 ? 15.231 -1.843 -14.737 1.00 95.19 87 ILE A CA 1
ATOM 676 C C . ILE A 1 87 ? 14.548 -0.524 -15.137 1.00 95.19 87 ILE A C 1
ATOM 678 O O . ILE A 1 87 ? 13.492 -0.186 -14.606 1.00 95.19 87 ILE A O 1
ATOM 682 N N . SER A 1 88 ? 15.124 0.203 -16.099 1.00 95.06 88 SER A N 1
ATOM 683 C CA . SER A 1 88 ? 14.591 1.478 -16.581 1.00 95.06 88 SER A CA 1
ATOM 684 C C . SER A 1 88 ? 13.224 1.325 -17.247 1.00 95.06 88 SER A C 1
ATOM 686 O O . SER A 1 88 ? 12.319 2.090 -16.932 1.00 95.06 88 SER A O 1
ATOM 688 N N . GLU A 1 89 ? 13.030 0.322 -18.107 1.00 94.50 89 GLU A N 1
ATOM 689 C CA . GLU A 1 89 ? 11.729 0.072 -18.748 1.00 94.50 89 GLU A CA 1
ATOM 690 C C . GLU A 1 89 ? 10.644 -0.305 -17.733 1.00 94.50 89 GLU A C 1
ATOM 692 O O . GLU A 1 89 ? 9.495 0.123 -17.864 1.00 94.50 89 GLU A O 1
ATOM 697 N N . CYS A 1 90 ? 11.003 -1.058 -16.692 1.00 95.62 90 CYS A N 1
ATOM 698 C CA . CYS A 1 90 ? 10.086 -1.369 -15.601 1.00 95.62 90 CYS A CA 1
ATOM 699 C C . CYS A 1 90 ? 9.721 -0.133 -14.775 1.00 95.62 90 CYS A C 1
ATOM 701 O O . CYS A 1 90 ? 8.551 0.043 -14.441 1.00 95.62 90 CYS A O 1
ATOM 703 N N . LEU A 1 91 ? 10.691 0.733 -14.464 1.00 97.56 91 LEU A N 1
ATOM 704 C CA . LEU A 1 91 ? 10.429 1.994 -13.763 1.00 97.56 91 LEU A CA 1
ATOM 705 C C . LEU A 1 91 ? 9.505 2.903 -14.582 1.00 97.56 91 LEU A C 1
ATOM 707 O O . LEU A 1 91 ? 8.555 3.453 -14.030 1.00 97.56 91 LEU A O 1
ATOM 711 N N . GLU A 1 92 ? 9.711 2.992 -15.899 1.00 96.69 92 GLU A N 1
ATOM 712 C CA . GLU A 1 92 ? 8.786 3.674 -16.815 1.00 96.69 92 GLU A CA 1
ATOM 713 C C . GLU A 1 92 ? 7.390 3.029 -16.801 1.00 96.69 92 GLU A C 1
ATOM 715 O O . GLU A 1 92 ? 6.369 3.716 -16.837 1.00 96.69 92 GLU A O 1
ATOM 720 N N . GLY A 1 93 ? 7.322 1.701 -16.693 1.00 95.81 93 GLY A N 1
ATOM 721 C CA . GLY A 1 93 ? 6.072 0.954 -16.589 1.00 95.81 93 GLY A CA 1
ATOM 722 C C . GLY A 1 93 ? 5.216 1.314 -15.371 1.00 95.81 93 GLY A C 1
ATOM 723 O O . GLY A 1 93 ? 3.993 1.207 -15.462 1.00 95.81 93 GLY A O 1
ATOM 724 N N . LEU A 1 94 ? 5.809 1.804 -14.275 1.00 97.56 94 LEU A N 1
ATOM 725 C CA . LEU A 1 94 ? 5.070 2.249 -13.082 1.00 97.56 94 LEU A CA 1
ATOM 726 C C . LEU A 1 94 ? 4.247 3.528 -13.311 1.00 97.56 94 LEU A C 1
ATOM 728 O O . LEU A 1 94 ? 3.332 3.806 -12.537 1.00 97.56 94 LEU A O 1
ATOM 732 N N . PHE A 1 95 ? 4.538 4.278 -14.378 1.00 97.56 95 PHE A N 1
ATOM 733 C CA . PHE A 1 95 ? 3.754 5.437 -14.824 1.00 97.56 95 PHE A CA 1
ATOM 734 C C . PHE A 1 95 ? 2.594 5.048 -15.747 1.00 97.56 95 PHE A C 1
ATOM 736 O O . PHE A 1 95 ? 1.895 5.911 -16.279 1.00 97.56 95 PHE A O 1
ATOM 743 N N . SER A 1 96 ? 2.386 3.751 -15.994 1.00 95.44 96 SER A N 1
ATOM 744 C CA . SER A 1 96 ? 1.286 3.314 -16.839 1.00 95.44 96 SER A CA 1
ATOM 745 C C . SER A 1 96 ? -0.063 3.626 -16.199 1.00 95.44 96 SER A C 1
ATOM 747 O O . SER A 1 96 ? -0.269 3.484 -14.995 1.00 95.44 96 SER A O 1
ATOM 749 N N . ASN A 1 97 ? -1.032 3.962 -17.046 1.00 92.75 97 ASN A N 1
ATOM 750 C CA . ASN A 1 97 ? -2.423 3.985 -16.627 1.00 92.75 97 ASN A CA 1
ATOM 751 C C . ASN A 1 97 ? -2.984 2.577 -16.425 1.00 92.75 97 ASN A C 1
ATOM 753 O O . ASN A 1 97 ? -4.061 2.494 -15.862 1.00 92.75 97 ASN A O 1
ATOM 757 N N . ASP A 1 98 ? -2.314 1.506 -16.871 1.00 94.44 98 ASP A N 1
ATOM 758 C CA . ASP A 1 98 ? -2.751 0.121 -16.677 1.00 94.44 98 ASP A CA 1
ATOM 759 C C . ASP A 1 98 ? -2.131 -0.496 -15.411 1.00 94.44 98 ASP A C 1
ATOM 761 O O . ASP A 1 98 ? -0.955 -0.859 -15.386 1.00 94.44 98 ASP A O 1
ATOM 765 N N . PHE A 1 99 ? -2.946 -0.690 -14.373 1.00 94.88 99 PHE A N 1
ATOM 766 C CA . PHE A 1 99 ? -2.540 -1.299 -13.107 1.00 94.88 99 PHE A CA 1
ATOM 767 C C . PHE A 1 99 ? -1.947 -2.700 -13.283 1.00 94.88 99 PHE A C 1
ATOM 769 O O . PHE A 1 99 ? -1.051 -3.054 -12.526 1.00 94.88 99 PHE A O 1
ATOM 776 N N . ALA A 1 100 ? -2.379 -3.488 -14.275 1.00 93.62 100 ALA A N 1
ATOM 777 C CA . ALA A 1 100 ? -1.773 -4.795 -14.529 1.00 93.62 100 ALA A CA 1
ATOM 778 C C . ALA A 1 100 ? -0.310 -4.660 -14.952 1.00 93.62 100 ALA A C 1
ATOM 780 O O . ALA A 1 100 ? 0.542 -5.366 -14.413 1.00 93.62 100 ALA A O 1
ATOM 781 N N . ARG A 1 101 ? -0.013 -3.700 -15.835 1.00 93.25 101 ARG A N 1
ATOM 782 C CA . ARG A 1 101 ? 1.361 -3.379 -16.229 1.00 93.25 101 ARG A CA 1
ATOM 783 C C . ARG A 1 101 ? 2.166 -2.856 -15.042 1.00 93.25 101 ARG A C 1
ATOM 785 O O . ARG A 1 101 ? 3.281 -3.318 -14.824 1.00 93.25 101 ARG A O 1
ATOM 792 N N . CYS A 1 102 ? 1.598 -1.953 -14.243 1.00 95.94 102 CYS A N 1
ATOM 793 C CA . CYS A 1 102 ? 2.288 -1.442 -13.060 1.00 95.94 102 CYS A CA 1
ATOM 794 C C . CYS A 1 102 ? 2.613 -2.554 -12.056 1.00 95.94 102 CYS A C 1
ATOM 796 O O . CYS A 1 102 ? 3.735 -2.600 -11.566 1.00 95.94 102 CYS A O 1
ATOM 798 N N . TYR A 1 103 ? 1.686 -3.480 -11.778 1.00 96.25 103 TYR A N 1
ATOM 799 C CA . TYR A 1 103 ? 1.942 -4.610 -10.877 1.00 96.25 103 TYR A CA 1
ATOM 800 C C . TYR A 1 103 ? 2.972 -5.595 -11.430 1.00 96.25 103 TYR A C 1
ATOM 802 O O . TYR A 1 103 ? 3.776 -6.114 -10.663 1.00 96.25 103 TYR A O 1
ATOM 810 N N . GLN A 1 104 ? 2.986 -5.832 -12.742 1.00 94.31 104 GLN A N 1
ATOM 811 C CA . GLN A 1 104 ? 4.010 -6.656 -13.389 1.00 94.31 104 GLN A CA 1
ATOM 812 C C . GLN A 1 104 ? 5.404 -6.038 -13.240 1.00 94.31 104 GLN A C 1
ATOM 814 O O . GLN A 1 104 ? 6.341 -6.718 -12.822 1.00 94.31 104 GLN A O 1
ATOM 819 N N . CYS A 1 105 ? 5.536 -4.739 -13.517 1.00 95.56 105 CYS A N 1
ATOM 820 C CA . CYS A 1 105 ? 6.785 -4.015 -13.307 1.00 95.56 105 CYS A CA 1
ATOM 821 C C . CYS A 1 105 ? 7.172 -3.968 -11.823 1.00 95.56 105 CYS A C 1
ATOM 823 O O . CYS A 1 105 ? 8.338 -4.168 -11.502 1.00 95.56 105 CYS A O 1
ATOM 825 N N . LEU A 1 106 ? 6.211 -3.763 -10.918 1.00 96.44 106 LEU A N 1
ATOM 826 C CA . LEU A 1 106 ? 6.436 -3.768 -9.473 1.00 96.44 106 LEU A CA 1
ATOM 827 C C . LEU A 1 106 ? 6.988 -5.117 -8.992 1.00 96.44 106 LEU A C 1
ATOM 829 O O . LEU A 1 106 ? 7.977 -5.128 -8.268 1.00 96.44 106 LEU A O 1
ATOM 833 N N . LEU A 1 107 ? 6.384 -6.228 -9.431 1.00 95.06 107 LEU A N 1
ATOM 834 C CA . LEU A 1 107 ? 6.807 -7.590 -9.090 1.00 95.06 107 LEU A CA 1
ATOM 835 C C . LEU A 1 107 ? 8.213 -7.907 -9.614 1.00 95.06 107 LEU A C 1
ATOM 837 O O . LEU A 1 107 ? 9.018 -8.520 -8.919 1.00 95.06 107 LEU A O 1
ATOM 841 N N . TYR A 1 108 ? 8.527 -7.475 -10.838 1.00 94.44 108 TYR A N 1
ATOM 842 C CA . TYR A 1 108 ? 9.880 -7.607 -11.375 1.00 94.44 108 TYR A CA 1
ATOM 843 C C . TYR A 1 108 ? 10.882 -6.799 -10.537 1.00 94.44 108 TYR A C 1
ATOM 845 O O . TYR A 1 108 ? 11.899 -7.328 -10.092 1.00 94.44 108 TYR A O 1
ATOM 853 N N . LEU A 1 109 ? 10.583 -5.518 -10.296 1.00 96.38 109 LEU A N 1
ATOM 854 C CA . LEU A 1 109 ? 11.481 -4.592 -9.606 1.00 96.38 109 LEU A CA 1
ATOM 855 C C . LEU A 1 109 ? 11.708 -4.971 -8.140 1.00 96.38 109 LEU A C 1
ATOM 857 O O . LEU A 1 109 ? 12.803 -4.737 -7.638 1.00 96.38 109 LEU A O 1
ATOM 861 N N . SER A 1 110 ? 10.735 -5.591 -7.464 1.00 96.19 110 SER A N 1
ATOM 862 C CA . SER A 1 110 ? 10.918 -6.069 -6.087 1.00 96.19 110 SER A CA 1
ATOM 863 C C . SER A 1 110 ? 11.979 -7.164 -5.959 1.00 96.19 110 SER A C 1
ATOM 865 O O . SER A 1 110 ? 12.544 -7.336 -4.884 1.00 96.19 110 SER A O 1
ATOM 867 N N . GLY A 1 111 ? 12.276 -7.885 -7.048 1.00 94.69 111 GLY A N 1
ATOM 868 C CA . GLY A 1 111 ? 13.356 -8.874 -7.106 1.00 94.69 111 GLY A CA 1
ATOM 869 C C . GLY A 1 111 ? 14.719 -8.307 -7.522 1.00 94.69 111 GLY A C 1
ATOM 870 O O . GLY A 1 111 ? 15.693 -9.057 -7.589 1.00 94.69 111 GLY A O 1
ATOM 871 N N . VAL A 1 112 ? 14.811 -7.011 -7.839 1.00 95.62 112 VAL A N 1
ATOM 872 C CA . VAL A 1 112 ? 16.062 -6.366 -8.258 1.00 95.62 112 VAL A CA 1
ATOM 873 C C . VAL A 1 112 ? 16.880 -5.959 -7.035 1.00 95.62 112 VAL A C 1
ATOM 875 O O . VAL A 1 112 ? 16.357 -5.402 -6.073 1.00 95.62 112 VAL A O 1
ATOM 878 N N . ASP A 1 113 ? 18.192 -6.184 -7.109 1.00 97.12 113 ASP A N 1
ATOM 879 C CA . ASP A 1 113 ? 19.133 -5.747 -6.080 1.00 97.12 113 ASP A CA 1
ATOM 880 C C . ASP A 1 113 ? 19.049 -4.227 -5.836 1.00 97.12 113 ASP A C 1
ATOM 882 O O . ASP A 1 113 ? 19.143 -3.413 -6.765 1.00 97.12 113 ASP A O 1
ATOM 886 N N . GLY A 1 114 ? 18.901 -3.848 -4.566 1.00 97.94 114 GLY A N 1
ATOM 887 C CA . GLY A 1 114 ? 18.651 -2.469 -4.152 1.00 97.94 114 GLY A CA 1
ATOM 888 C C . GLY A 1 114 ? 19.777 -1.507 -4.531 1.00 97.94 114 GLY A C 1
ATOM 889 O O . GLY A 1 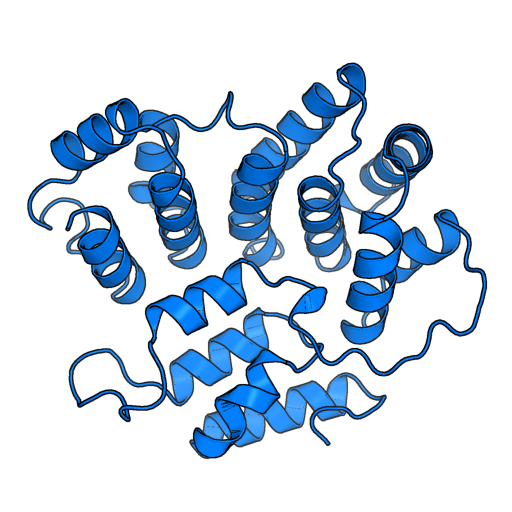114 ? 19.502 -0.345 -4.827 1.00 97.94 114 GLY A O 1
ATOM 890 N N . SER A 1 115 ? 21.029 -1.979 -4.615 1.00 97.44 115 SER A N 1
ATOM 891 C CA . SER A 1 115 ? 22.167 -1.141 -5.024 1.00 97.44 115 SER A CA 1
ATOM 892 C C . SER A 1 115 ? 22.094 -0.726 -6.496 1.00 97.44 115 SER A C 1
ATOM 894 O O . SER A 1 115 ? 22.528 0.366 -6.860 1.00 97.44 115 SER A O 1
ATOM 896 N N . LYS A 1 116 ? 21.488 -1.566 -7.347 1.00 97.19 116 LYS A N 1
ATOM 897 C CA . LYS A 1 116 ? 21.259 -1.266 -8.769 1.00 97.19 116 LYS A CA 1
ATOM 898 C C . LYS A 1 116 ? 20.017 -0.406 -8.971 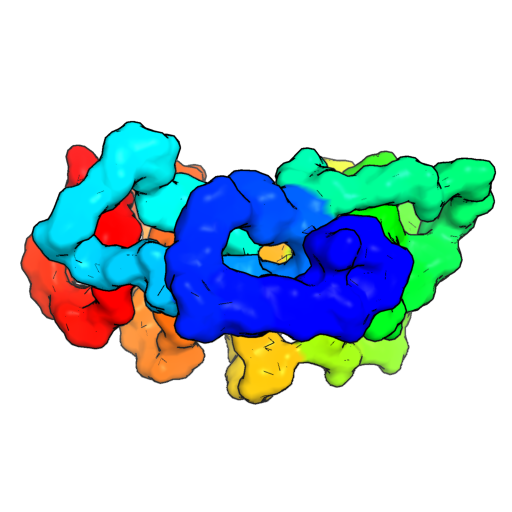1.00 97.19 116 LYS A C 1
ATOM 900 O O . LYS A 1 116 ? 20.002 0.461 -9.842 1.00 97.19 116 LYS A O 1
ATOM 905 N N . LEU A 1 117 ? 18.973 -0.661 -8.185 1.00 97.94 117 LEU A N 1
ATOM 906 C CA . LEU A 1 117 ? 17.687 0.014 -8.312 1.00 97.94 117 LEU A CA 1
ATOM 907 C C . LEU A 1 117 ? 17.700 1.433 -7.727 1.00 97.94 117 LEU A C 1
ATOM 909 O O . LEU A 1 117 ? 17.107 2.333 -8.318 1.00 97.94 117 LEU A O 1
ATOM 913 N N . GLY A 1 118 ? 18.380 1.641 -6.596 1.00 97.81 118 GLY A N 1
ATOM 914 C CA . GLY A 1 118 ? 18.336 2.879 -5.810 1.00 97.81 118 GLY A CA 1
ATOM 915 C C . GLY A 1 118 ? 18.605 4.151 -6.617 1.00 97.81 118 GLY A C 1
ATOM 916 O O . GLY A 1 118 ? 17.745 5.034 -6.625 1.00 97.81 118 GLY A O 1
ATOM 917 N N . PRO A 1 119 ? 19.728 4.252 -7.356 1.00 97.56 119 PRO A N 1
ATOM 918 C CA . PRO A 1 119 ? 20.035 5.443 -8.147 1.00 97.56 119 PRO A CA 1
ATOM 919 C C . PRO A 1 119 ? 18.957 5.778 -9.188 1.00 97.56 119 PRO A C 1
ATOM 921 O O . PRO A 1 119 ? 18.573 6.938 -9.330 1.00 97.56 119 PRO A O 1
ATOM 924 N N . LEU A 1 120 ? 18.428 4.763 -9.880 1.00 98.06 120 LEU A N 1
ATOM 925 C CA . LEU A 1 120 ? 17.407 4.936 -10.918 1.00 98.06 120 LEU A CA 1
ATOM 926 C C . LEU A 1 120 ? 16.040 5.292 -10.318 1.00 98.06 120 LEU A C 1
ATOM 928 O O . LEU A 1 120 ? 15.337 6.151 -10.852 1.00 98.06 120 LEU A O 1
ATOM 932 N N . LEU A 1 121 ? 15.680 4.668 -9.192 1.00 98.44 121 LEU A N 1
ATOM 933 C CA . LEU A 1 121 ? 14.459 4.976 -8.452 1.00 98.44 121 LEU A CA 1
ATOM 934 C C . LEU A 1 121 ? 14.477 6.427 -7.973 1.00 98.44 121 LEU A C 1
ATOM 936 O O . LEU A 1 121 ? 13.519 7.154 -8.221 1.00 98.44 121 LEU A O 1
ATOM 940 N N . LEU A 1 122 ? 15.563 6.863 -7.328 1.00 98.31 122 LEU A N 1
ATOM 941 C CA . LEU A 1 122 ? 15.693 8.227 -6.812 1.00 98.31 122 LEU A CA 1
ATOM 942 C C . LEU A 1 122 ? 15.706 9.266 -7.938 1.00 98.31 122 LEU A C 1
ATOM 944 O O . LEU A 1 122 ? 15.107 10.330 -7.794 1.00 98.31 122 LEU A O 1
ATOM 948 N N . GLN A 1 123 ? 16.337 8.956 -9.073 1.00 98.06 123 GLN A N 1
ATOM 949 C CA . GLN A 1 123 ? 16.288 9.817 -10.253 1.00 98.06 123 GLN A CA 1
ATOM 950 C C . GLN A 1 123 ? 14.844 10.014 -10.739 1.00 98.06 123 GLN A C 1
ATOM 952 O O . GLN A 1 123 ? 14.400 11.150 -10.883 1.00 98.06 123 GLN A O 1
ATOM 957 N N . GLN A 1 124 ? 14.100 8.926 -10.949 1.00 98.12 124 GLN A N 1
ATOM 958 C CA . GLN A 1 124 ? 12.709 8.975 -11.421 1.00 98.12 124 GLN A CA 1
ATOM 959 C C . GLN A 1 124 ? 11.757 9.600 -10.394 1.00 98.12 124 GLN A C 1
ATOM 961 O O . GLN A 1 124 ? 10.818 10.316 -10.760 1.00 98.12 124 GLN A O 1
ATOM 966 N N . TRP A 1 125 ? 12.016 9.363 -9.104 1.00 98.19 125 TRP A N 1
ATOM 967 C CA . TRP A 1 125 ? 11.285 9.998 -8.017 1.00 98.19 125 TRP A CA 1
ATOM 968 C C . TRP A 1 125 ? 11.400 11.514 -8.089 1.00 98.19 125 TRP A C 1
ATOM 970 O O . TRP A 1 125 ? 10.368 12.178 -8.119 1.00 98.19 125 TRP A O 1
ATOM 980 N N . ASN A 1 126 ? 12.628 12.035 -8.179 1.00 97.12 126 ASN A N 1
ATOM 981 C CA . ASN A 1 126 ? 12.908 13.470 -8.225 1.00 97.12 126 ASN A CA 1
ATOM 982 C C . ASN A 1 126 ? 12.454 14.135 -9.529 1.00 97.12 126 ASN A C 1
ATOM 984 O O . ASN A 1 126 ? 12.062 15.298 -9.505 1.00 97.12 126 ASN A O 1
ATOM 988 N N . ASP A 1 127 ? 12.504 13.416 -10.652 1.00 96.94 127 ASP A N 1
ATOM 989 C CA . ASP A 1 127 ? 12.072 13.946 -11.946 1.00 96.94 127 ASP A CA 1
ATOM 990 C C . ASP A 1 127 ? 10.553 14.165 -11.983 1.00 96.94 127 ASP A C 1
ATOM 992 O O . ASP A 1 127 ? 10.077 15.256 -12.302 1.00 96.94 127 ASP A O 1
ATOM 996 N N . ARG A 1 128 ? 9.767 13.143 -11.611 1.00 96.81 128 ARG A N 1
ATOM 997 C CA . ARG A 1 128 ? 8.301 13.218 -11.748 1.00 96.81 128 ARG A CA 1
ATOM 998 C C . ARG A 1 128 ? 7.476 12.347 -10.804 1.00 96.81 128 ARG A C 1
ATOM 1000 O O . ARG A 1 128 ? 6.320 12.695 -10.553 1.00 96.81 128 ARG A O 1
ATOM 1007 N N . ALA A 1 129 ? 8.004 11.243 -10.261 1.00 97.00 129 ALA A N 1
ATOM 1008 C CA . ALA A 1 129 ? 7.165 10.318 -9.485 1.00 97.00 129 ALA A CA 1
ATOM 1009 C C . ALA A 1 129 ? 6.607 10.954 -8.200 1.00 97.00 129 ALA A C 1
ATOM 1011 O O . ALA A 1 129 ? 5.488 10.633 -7.810 1.00 97.00 129 ALA A O 1
ATOM 1012 N N . PHE A 1 130 ? 7.317 11.914 -7.593 1.00 95.00 130 PHE A N 1
ATOM 1013 C CA . PHE A 1 130 ? 6.840 12.647 -6.411 1.00 95.00 130 PHE A CA 1
ATOM 1014 C C . PHE A 1 130 ? 5.541 13.452 -6.649 1.00 95.00 130 PHE A C 1
ATOM 1016 O O . PHE A 1 130 ? 4.861 13.847 -5.694 1.00 95.00 130 PHE A O 1
ATOM 1023 N N . ASN A 1 131 ? 5.193 13.729 -7.913 1.00 94.81 131 ASN A N 1
ATOM 1024 C CA . ASN A 1 131 ? 4.034 14.542 -8.285 1.00 94.81 131 ASN A CA 1
ATOM 1025 C C . ASN A 1 131 ? 2.998 13.806 -9.157 1.00 94.81 131 ASN A C 1
ATOM 1027 O O . ASN A 1 131 ? 1.868 14.279 -9.284 1.00 94.81 131 ASN A O 1
ATOM 1031 N N . ASP A 1 132 ? 3.339 12.646 -9.719 1.00 96.56 132 ASP A N 1
ATOM 1032 C CA . ASP A 1 132 ? 2.401 11.781 -10.439 1.00 96.56 132 ASP A CA 1
ATOM 1033 C C . ASP A 1 132 ? 1.615 10.902 -9.453 1.00 96.56 132 ASP A C 1
ATOM 1035 O O . ASP A 1 132 ? 2.167 10.015 -8.812 1.00 96.56 132 ASP A O 1
ATOM 1039 N N . TYR A 1 133 ? 0.309 11.126 -9.310 1.00 89.12 133 TYR A N 1
ATOM 1040 C CA . TYR A 1 133 ? -0.508 10.425 -8.308 1.00 89.12 133 TYR A CA 1
ATOM 1041 C C . TYR A 1 133 ? -0.632 8.906 -8.544 1.00 89.12 133 TYR A C 1
ATOM 1043 O O . TYR A 1 133 ? -0.894 8.147 -7.603 1.00 89.12 133 TYR A O 1
ATOM 1051 N N . GLY A 1 134 ? -0.495 8.453 -9.793 1.00 91.44 134 GLY A N 1
ATOM 1052 C CA . GLY A 1 134 ? -0.524 7.042 -10.157 1.00 91.44 134 GLY A CA 1
ATOM 1053 C C . GLY A 1 134 ? 0.795 6.379 -9.787 1.00 91.44 134 GLY A C 1
ATOM 1054 O O . GLY A 1 134 ? 0.809 5.444 -8.984 1.00 91.44 134 GLY A O 1
ATOM 1055 N N . ALA A 1 135 ? 1.893 6.920 -10.312 1.00 97.25 135 ALA A N 1
ATOM 1056 C CA . ALA A 1 135 ? 3.232 6.387 -10.108 1.00 97.25 135 ALA A CA 1
ATOM 1057 C C . ALA A 1 135 ? 3.703 6.529 -8.658 1.00 97.25 135 ALA A C 1
ATOM 1059 O O . ALA A 1 135 ? 4.273 5.584 -8.120 1.00 97.25 135 ALA A O 1
ATOM 1060 N N . HIS A 1 136 ? 3.401 7.642 -7.980 1.00 98.50 136 HIS A N 1
ATOM 1061 C CA . HIS A 1 136 ? 3.755 7.857 -6.573 1.00 98.50 136 HIS A CA 1
ATOM 1062 C C . HIS A 1 136 ? 3.328 6.676 -5.698 1.00 98.50 136 HIS A C 1
ATOM 1064 O O . HIS A 1 136 ? 4.073 6.250 -4.819 1.00 98.50 136 HIS A O 1
ATOM 1070 N N . TYR A 1 137 ? 2.130 6.132 -5.928 1.00 98.44 137 TYR A N 1
ATOM 1071 C CA . TYR A 1 137 ? 1.652 4.956 -5.206 1.00 98.44 137 TYR A CA 1
ATOM 1072 C C . TYR A 1 137 ? 2.575 3.749 -5.421 1.00 98.44 137 TYR A C 1
ATOM 1074 O O . TYR A 1 137 ? 2.999 3.119 -4.457 1.00 98.44 137 TYR A O 1
ATOM 1082 N N . PHE A 1 138 ? 2.935 3.451 -6.668 1.00 98.62 138 PHE A N 1
ATOM 1083 C CA . PHE A 1 138 ? 3.783 2.307 -6.996 1.00 98.62 138 PHE A CA 1
ATOM 1084 C C . PHE A 1 138 ? 5.234 2.472 -6.545 1.00 98.62 138 PHE A C 1
ATOM 1086 O O . PHE A 1 138 ? 5.823 1.503 -6.079 1.00 98.62 138 PHE A O 1
ATOM 1093 N N . PHE A 1 139 ? 5.799 3.678 -6.615 1.00 98.69 139 PHE A N 1
ATOM 1094 C CA . PHE A 1 139 ? 7.146 3.951 -6.108 1.00 98.69 139 PHE A CA 1
ATOM 1095 C C . PHE A 1 139 ? 7.223 3.760 -4.592 1.00 98.69 139 PHE A C 1
ATOM 1097 O O . PHE A 1 139 ? 8.110 3.067 -4.101 1.00 98.69 139 PHE A O 1
ATOM 1104 N N . VAL A 1 140 ? 6.248 4.297 -3.855 1.00 98.50 140 VAL A N 1
ATOM 1105 C CA . VAL A 1 140 ? 6.122 4.082 -2.408 1.00 98.50 140 VAL A CA 1
ATOM 1106 C C . VAL A 1 140 ? 6.032 2.591 -2.075 1.00 98.50 140 VAL A C 1
ATOM 1108 O O . VAL A 1 140 ? 6.692 2.114 -1.154 1.00 98.50 140 VAL A O 1
ATOM 1111 N N . ARG A 1 141 ? 5.237 1.830 -2.832 1.00 98.44 141 ARG A N 1
ATOM 1112 C CA . ARG A 1 141 ? 5.112 0.376 -2.657 1.00 98.44 141 ARG A CA 1
ATOM 1113 C C . ARG A 1 141 ? 6.416 -0.356 -2.969 1.00 98.44 141 ARG A C 1
ATOM 1115 O O . ARG A 1 141 ? 6.798 -1.233 -2.205 1.00 98.44 141 ARG A O 1
ATOM 1122 N N . LEU A 1 142 ? 7.111 0.020 -4.042 1.00 98.69 142 LEU A N 1
ATOM 1123 C CA . LEU A 1 142 ? 8.375 -0.593 -4.451 1.00 98.69 142 LEU A CA 1
ATOM 1124 C C . LEU A 1 142 ? 9.441 -0.477 -3.360 1.00 98.69 142 LEU A C 1
ATOM 1126 O O . LEU A 1 142 ? 10.119 -1.459 -3.067 1.00 98.69 1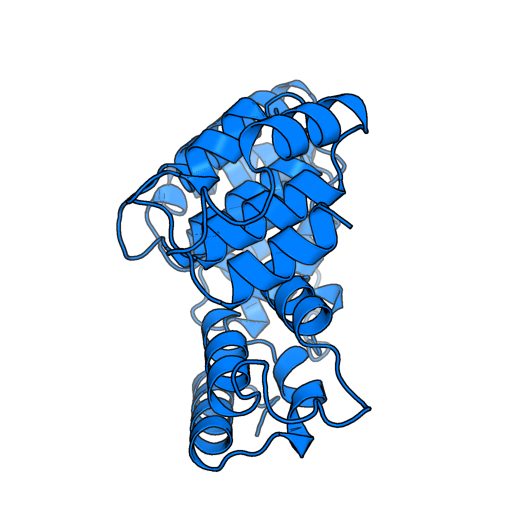42 LEU A O 1
ATOM 1130 N N . ILE A 1 143 ? 9.539 0.693 -2.720 1.00 98.62 143 ILE A N 1
ATOM 1131 C CA . ILE A 1 143 ? 10.446 0.916 -1.588 1.00 98.62 143 ILE A CA 1
ATOM 1132 C C . ILE A 1 143 ? 10.238 -0.148 -0.503 1.00 98.62 143 ILE A C 1
ATOM 1134 O O . ILE A 1 143 ? 11.208 -0.738 -0.040 1.00 98.62 143 ILE A O 1
ATOM 1138 N N . GLY A 1 144 ? 8.988 -0.428 -0.133 1.00 98.00 144 GLY A N 1
ATOM 1139 C CA . GLY A 1 144 ? 8.657 -1.411 0.900 1.00 98.00 144 GLY A CA 1
ATOM 1140 C C . GLY A 1 144 ? 8.690 -2.875 0.450 1.00 98.00 144 GLY A C 1
ATOM 1141 O O . GLY A 1 144 ? 8.451 -3.752 1.273 1.00 98.00 144 GLY A O 1
ATOM 1142 N N . LEU A 1 145 ? 8.913 -3.163 -0.835 1.00 98.06 145 LEU A N 1
ATOM 1143 C CA . LEU A 1 145 ? 8.964 -4.535 -1.363 1.00 98.06 145 LEU A CA 1
ATOM 1144 C C . LEU A 1 145 ? 10.394 -5.033 -1.596 1.00 98.06 145 LEU A C 1
ATOM 1146 O O . LEU A 1 145 ? 10.628 -6.237 -1.592 1.00 98.06 145 LEU A O 1
ATOM 1150 N N . VAL A 1 146 ? 11.347 -4.127 -1.805 1.00 98.12 146 VAL A N 1
ATOM 1151 C CA . VAL A 1 146 ? 12.757 -4.478 -2.007 1.00 98.12 146 VAL A CA 1
ATOM 1152 C C . VAL A 1 146 ? 13.425 -4.665 -0.647 1.00 98.12 146 VAL A C 1
ATOM 1154 O O . VAL A 1 146 ? 13.503 -3.736 0.150 1.00 98.12 146 VAL A O 1
ATOM 1157 N N . SER A 1 147 ? 13.947 -5.863 -0.381 1.00 94.75 147 SER A N 1
ATOM 1158 C CA . SER A 1 147 ? 14.582 -6.199 0.905 1.00 94.75 147 SER A CA 1
ATOM 1159 C C . SER A 1 147 ? 16.093 -5.938 0.947 1.00 94.75 147 SER A C 1
ATOM 1161 O O . SER A 1 147 ? 16.711 -6.059 1.999 1.00 94.75 147 SER A O 1
ATOM 1163 N N . SER A 1 148 ? 16.709 -5.631 -0.198 1.00 97.25 148 SER A N 1
ATOM 1164 C CA . SER A 1 148 ? 18.170 -5.523 -0.373 1.00 97.25 148 SER A CA 1
ATOM 1165 C C . SER A 1 148 ? 18.683 -4.081 -0.473 1.00 97.25 148 SER A C 1
ATOM 1167 O O . SER A 1 148 ? 19.671 -3.823 -1.160 1.00 97.25 148 SER A O 1
ATOM 1169 N N . TRP A 1 149 ? 17.987 -3.111 0.124 1.00 98.00 149 TRP A N 1
ATOM 1170 C CA . TRP A 1 149 ? 18.439 -1.718 0.096 1.00 98.00 149 TRP A CA 1
ATOM 1171 C C . TRP A 1 149 ? 19.781 -1.546 0.824 1.00 98.00 149 TRP A C 1
ATOM 1173 O O . TRP A 1 149 ? 19.927 -2.041 1.940 1.00 98.00 149 TRP A O 1
ATOM 1183 N N . PRO A 1 150 ? 20.746 -0.813 0.240 1.00 96.44 150 PRO A N 1
ATOM 1184 C CA . PRO A 1 150 ? 21.942 -0.385 0.959 1.00 96.44 150 PRO A CA 1
ATOM 1185 C C . PRO A 1 150 ? 21.611 0.535 2.146 1.00 96.44 150 PRO A C 1
ATOM 1187 O O . PRO A 1 150 ? 20.691 1.352 2.058 1.00 96.44 150 PRO A O 1
ATOM 1190 N N . ASP A 1 151 ? 22.387 0.461 3.232 1.00 93.56 151 ASP A N 1
ATOM 1191 C CA . ASP A 1 151 ? 22.152 1.237 4.466 1.00 93.56 151 ASP A CA 1
ATOM 1192 C C . ASP A 1 151 ? 22.095 2.759 4.241 1.00 93.56 151 ASP A C 1
ATOM 1194 O O . ASP A 1 151 ? 21.277 3.463 4.843 1.00 93.56 151 ASP A O 1
ATOM 1198 N N . ASP A 1 152 ? 22.947 3.279 3.354 1.00 92.62 152 ASP A N 1
ATOM 1199 C CA . ASP A 1 152 ? 22.984 4.697 2.981 1.00 92.62 152 ASP A CA 1
ATOM 1200 C C . ASP A 1 152 ? 21.728 5.130 2.205 1.00 92.62 152 ASP A C 1
ATOM 1202 O O . ASP A 1 152 ? 21.280 6.273 2.319 1.00 92.62 152 ASP A O 1
ATOM 1206 N N . THR A 1 153 ? 21.113 4.198 1.479 1.00 96.44 153 THR A N 1
ATOM 1207 C CA . THR A 1 153 ? 19.871 4.401 0.731 1.00 96.44 153 THR A CA 1
ATOM 1208 C C . THR A 1 153 ? 18.650 4.334 1.651 1.00 96.44 153 THR A C 1
ATOM 1210 O O . THR A 1 153 ? 17.740 5.149 1.499 1.00 96.44 153 THR A O 1
ATOM 1213 N N . ILE A 1 154 ? 18.639 3.443 2.653 1.00 96.88 154 ILE A N 1
ATOM 1214 C CA . ILE A 1 154 ? 17.515 3.278 3.597 1.00 96.88 154 ILE A CA 1
ATOM 1215 C C . ILE A 1 154 ? 17.123 4.614 4.234 1.00 96.88 154 ILE A C 1
ATOM 1217 O O . ILE A 1 154 ? 15.951 4.977 4.210 1.00 96.88 154 ILE A O 1
ATOM 1221 N N . SER A 1 155 ? 18.092 5.396 4.719 1.00 94.81 155 SER A N 1
ATOM 1222 C CA . SER A 1 155 ? 17.814 6.682 5.386 1.00 94.81 155 SER A CA 1
ATOM 1223 C C . SER A 1 155 ? 17.157 7.719 4.461 1.00 94.81 155 SER A C 1
ATOM 1225 O O . SER A 1 155 ? 16.455 8.618 4.924 1.00 94.81 155 SER A O 1
ATOM 1227 N N . ILE A 1 156 ? 17.408 7.638 3.151 1.00 97.25 156 ILE A N 1
ATOM 1228 C CA . ILE A 1 156 ? 16.778 8.506 2.147 1.00 97.25 156 ILE A CA 1
ATOM 1229 C C . ILE A 1 156 ? 15.346 8.031 1.898 1.00 97.25 156 ILE A C 1
ATOM 1231 O O . ILE A 1 156 ? 14.416 8.835 1.914 1.00 97.25 156 ILE A O 1
ATOM 1235 N N . LEU A 1 157 ? 15.164 6.724 1.713 1.00 98.31 157 LEU A N 1
ATOM 1236 C CA . LEU A 1 157 ? 13.859 6.123 1.451 1.00 98.31 157 LEU A CA 1
ATOM 1237 C C . LEU A 1 157 ? 12.906 6.266 2.647 1.00 98.31 157 LEU A C 1
ATOM 1239 O O . LEU A 1 157 ? 11.732 6.558 2.443 1.00 98.31 157 LEU A O 1
ATOM 1243 N N . GLU A 1 158 ? 13.407 6.159 3.882 1.00 97.62 158 GLU A N 1
ATOM 1244 C CA . GLU A 1 158 ? 12.638 6.432 5.103 1.00 97.62 158 GLU A CA 1
ATOM 1245 C C . GLU A 1 158 ? 12.035 7.844 5.074 1.00 97.62 158 GLU A C 1
ATOM 1247 O O . GLU A 1 158 ? 10.845 8.009 5.338 1.00 97.62 158 GLU A O 1
ATOM 1252 N N . LYS A 1 159 ? 12.823 8.860 4.694 1.00 96.81 159 LYS A N 1
ATOM 1253 C CA . LYS A 1 159 ? 12.339 10.247 4.588 1.00 96.81 159 LYS A CA 1
ATOM 1254 C C . LYS A 1 159 ? 11.253 10.389 3.528 1.00 96.81 159 LYS A C 1
ATOM 1256 O O . LYS A 1 159 ? 10.226 10.997 3.806 1.00 96.81 159 LYS A O 1
ATOM 1261 N N . LEU A 1 160 ? 11.441 9.781 2.355 1.00 98.12 160 LEU A N 1
ATOM 1262 C CA . LEU A 1 160 ? 10.437 9.807 1.287 1.00 98.12 160 LEU A CA 1
ATOM 1263 C C . LEU A 1 160 ? 9.116 9.160 1.720 1.00 98.12 160 LEU A C 1
ATOM 1265 O O . LEU A 1 160 ? 8.042 9.658 1.385 1.00 98.12 160 LEU A O 1
ATOM 1269 N N . LEU A 1 161 ? 9.180 8.059 2.472 1.00 98.44 161 LEU A N 1
ATOM 1270 C CA . LEU A 1 161 ? 7.987 7.399 2.994 1.00 98.44 161 LEU A CA 1
ATOM 1271 C C . LEU A 1 161 ? 7.292 8.234 4.073 1.00 98.44 161 LEU A C 1
ATOM 1273 O O . LEU A 1 161 ? 6.071 8.351 4.034 1.00 98.44 161 LEU A O 1
ATOM 1277 N N . LEU A 1 162 ? 8.039 8.850 4.993 1.00 97.75 162 LEU A N 1
ATOM 1278 C CA . LEU A 1 162 ? 7.473 9.761 5.994 1.00 97.75 162 LEU A CA 1
ATOM 1279 C C . LEU A 1 162 ? 6.790 10.968 5.328 1.00 97.75 162 LEU A C 1
ATOM 1281 O O . LEU A 1 162 ? 5.628 11.250 5.610 1.00 97.75 162 LEU A O 1
ATOM 1285 N N . GLU A 1 163 ? 7.446 11.603 4.353 1.00 97.44 163 GLU A N 1
ATOM 1286 C CA . GLU A 1 163 ? 6.848 12.680 3.550 1.00 97.44 163 GLU A CA 1
ATOM 1287 C C . GLU A 1 163 ? 5.574 12.217 2.822 1.00 97.44 163 GLU A C 1
ATOM 1289 O O . GLU A 1 163 ? 4.591 12.957 2.729 1.00 97.44 163 GLU A O 1
ATOM 1294 N N . ALA A 1 164 ? 5.555 10.978 2.322 1.00 97.75 164 ALA A N 1
ATOM 1295 C CA . ALA A 1 164 ? 4.385 10.391 1.682 1.00 97.75 164 ALA A CA 1
ATOM 1296 C C . ALA A 1 164 ? 3.233 10.104 2.663 1.00 97.75 164 ALA A C 1
ATOM 1298 O O . ALA A 1 164 ? 2.075 10.232 2.260 1.00 97.75 164 ALA A O 1
ATOM 1299 N N . VAL A 1 165 ? 3.516 9.744 3.921 1.00 97.69 165 VAL A N 1
ATOM 1300 C CA . VAL A 1 165 ? 2.504 9.603 4.989 1.00 97.69 165 VAL A CA 1
ATOM 1301 C C . VAL A 1 165 ? 1.858 10.959 5.305 1.00 97.69 165 VAL A C 1
ATOM 1303 O O . VAL A 1 165 ? 0.627 11.041 5.418 1.00 97.69 165 VAL A O 1
ATOM 1306 N N . ASP A 1 166 ? 2.661 12.024 5.347 1.00 96.12 166 ASP A N 1
ATOM 1307 C CA . ASP A 1 166 ? 2.235 13.388 5.692 1.00 96.12 166 ASP A CA 1
ATOM 1308 C C . ASP A 1 166 ? 1.626 14.178 4.521 1.00 96.12 166 ASP A C 1
ATOM 1310 O O . ASP A 1 166 ? 1.069 15.263 4.705 1.00 96.12 166 ASP A O 1
ATOM 1314 N N . ASN A 1 167 ? 1.679 13.652 3.295 1.00 95.94 167 ASN A N 1
ATOM 1315 C CA . ASN A 1 167 ? 1.202 14.355 2.106 1.00 95.94 167 ASN A CA 1
ATOM 1316 C C . ASN A 1 167 ? -0.335 14.499 2.093 1.00 95.94 167 ASN A C 1
ATOM 1318 O O . ASN A 1 167 ? -1.069 13.596 1.691 1.00 95.94 167 ASN A O 1
ATOM 1322 N N . LEU A 1 168 ? -0.830 15.680 2.479 1.00 95.00 168 LEU A N 1
ATOM 1323 C CA . LEU A 1 168 ? -2.264 15.984 2.599 1.00 95.00 168 LEU A CA 1
ATOM 1324 C C . LEU A 1 168 ? -2.986 16.256 1.266 1.00 95.00 168 LEU A C 1
ATOM 1326 O O . LEU A 1 168 ? -4.200 16.468 1.255 1.00 95.00 168 LEU A O 1
ATOM 1330 N N . ARG A 1 169 ? -2.278 16.272 0.130 1.00 94.81 169 ARG A N 1
ATOM 1331 C CA . ARG A 1 169 ? -2.890 16.537 -1.181 1.00 94.81 169 ARG A CA 1
ATOM 1332 C C . ARG A 1 169 ? -3.852 15.383 -1.551 1.00 94.81 169 ARG A C 1
ATOM 1334 O O . ARG A 1 169 ? -3.404 14.235 -1.613 1.00 94.81 169 ARG A O 1
ATOM 1341 N N . PRO A 1 170 ? -5.148 15.641 -1.840 1.00 91.12 170 PRO A N 1
ATOM 1342 C CA . PRO A 1 170 ? -6.172 14.593 -1.978 1.00 91.12 170 PRO A CA 1
ATOM 1343 C C . PRO A 1 170 ? -5.847 13.473 -2.976 1.00 91.12 170 PRO A C 1
ATOM 1345 O O . PRO A 1 170 ? -6.194 12.311 -2.740 1.00 91.12 170 PRO A O 1
ATOM 1348 N N . GLN A 1 171 ? -5.142 13.790 -4.067 1.00 91.31 171 GLN A N 1
ATOM 1349 C CA . GLN A 1 171 ? -4.769 12.812 -5.090 1.00 91.31 171 GLN A CA 1
ATOM 1350 C C . GLN A 1 171 ? -3.796 11.726 -4.587 1.00 91.31 171 GLN A C 1
ATOM 1352 O O . GLN A 1 171 ? -3.731 10.653 -5.183 1.00 91.31 171 GLN A O 1
ATOM 1357 N N . PHE A 1 172 ? -3.094 11.951 -3.469 1.00 93.94 172 PHE A N 1
ATOM 1358 C CA . PHE A 1 172 ? -2.177 10.981 -2.851 1.00 93.94 172 PHE A CA 1
ATOM 1359 C C . PHE A 1 172 ? -2.790 10.239 -1.655 1.00 93.94 172 PHE A C 1
ATOM 1361 O O . PHE A 1 172 ? -2.091 9.510 -0.955 1.00 93.94 172 PHE A O 1
ATOM 1368 N N . SER A 1 173 ? -4.099 10.367 -1.426 1.00 92.06 173 SER A N 1
ATOM 1369 C CA . SER A 1 173 ? -4.802 9.728 -0.301 1.00 92.06 173 SER A CA 1
ATOM 1370 C C . SER A 1 173 ? -4.558 8.217 -0.183 1.00 92.06 173 SER A C 1
ATOM 1372 O O . SER A 1 173 ? -4.378 7.722 0.926 1.00 92.06 173 SER A O 1
ATOM 1374 N N . LYS A 1 174 ? -4.484 7.485 -1.306 1.00 94.50 174 LYS A N 1
ATOM 1375 C CA . LYS A 1 174 ? -4.150 6.045 -1.328 1.00 94.50 174 LYS A CA 1
ATOM 1376 C C . LYS A 1 174 ? -2.671 5.747 -1.047 1.00 94.50 174 LYS A C 1
ATOM 1378 O O . LYS A 1 174 ? -2.340 4.642 -0.632 1.00 94.50 174 LYS A O 1
ATOM 1383 N N . SER A 1 175 ? -1.784 6.710 -1.291 1.00 97.44 175 SER A N 1
ATOM 1384 C CA . SER A 1 175 ? -0.341 6.554 -1.089 1.00 97.44 175 SER A CA 1
ATOM 1385 C C . SER A 1 175 ? 0.042 6.644 0.381 1.00 97.44 175 SER A C 1
ATOM 1387 O O . SER A 1 175 ? 0.984 5.978 0.780 1.00 97.44 175 SER A O 1
ATOM 1389 N N . ARG A 1 176 ? -0.698 7.407 1.193 1.00 97.94 176 ARG A N 1
ATOM 1390 C CA . ARG A 1 176 ? -0.425 7.569 2.631 1.00 97.94 176 ARG A CA 1
ATOM 1391 C C . ARG A 1 176 ? -0.438 6.239 3.408 1.00 97.94 176 ARG A C 1
ATOM 1393 O O . ARG A 1 176 ? 0.580 5.918 4.015 1.00 97.94 176 ARG A O 1
ATOM 1400 N N . PRO A 1 177 ? -1.514 5.417 3.380 1.00 98.38 177 PRO A N 1
ATOM 1401 C CA . PRO A 1 177 ? -1.497 4.113 4.049 1.00 98.38 177 PRO A CA 1
ATOM 1402 C C . PRO A 1 177 ? -0.458 3.161 3.443 1.00 98.38 177 PRO A C 1
ATOM 1404 O O . PRO A 1 177 ? 0.196 2.430 4.179 1.00 98.38 177 PRO A O 1
ATOM 1407 N N . ALA A 1 178 ? -0.253 3.200 2.121 1.00 98.44 178 ALA A N 1
ATOM 1408 C CA . ALA A 1 178 ? 0.789 2.410 1.469 1.00 98.44 178 ALA A CA 1
ATOM 1409 C C . ALA A 1 178 ? 2.195 2.793 1.951 1.00 98.44 178 ALA A C 1
ATOM 1411 O O . ALA A 1 178 ? 3.019 1.911 2.150 1.00 98.44 178 ALA A O 1
ATOM 1412 N N . ALA A 1 179 ? 2.459 4.081 2.178 1.00 98.50 179 ALA A N 1
ATOM 1413 C CA . ALA A 1 179 ? 3.739 4.568 2.672 1.00 98.50 179 ALA A CA 1
ATOM 1414 C C . ALA A 1 179 ? 4.017 4.111 4.097 1.00 98.50 179 ALA A C 1
ATOM 1416 O O . ALA A 1 179 ? 5.126 3.668 4.379 1.00 98.50 179 ALA A O 1
ATOM 1417 N N . LEU A 1 180 ? 3.001 4.136 4.960 1.00 98.56 180 LEU A N 1
ATOM 1418 C CA . LEU A 1 180 ? 3.120 3.645 6.327 1.00 98.56 180 LEU A CA 1
ATOM 1419 C C . LEU A 1 180 ? 3.443 2.141 6.370 1.00 98.56 180 LEU A C 1
ATOM 1421 O O . LEU A 1 180 ? 4.334 1.722 7.106 1.00 98.56 180 LEU A O 1
ATOM 1425 N N . LEU A 1 181 ? 2.771 1.332 5.544 1.00 98.50 181 LEU A N 1
ATOM 1426 C CA . LEU A 1 181 ? 3.057 -0.105 5.442 1.00 98.50 181 LEU A CA 1
ATOM 1427 C C . LEU A 1 181 ? 4.412 -0.385 4.775 1.00 98.50 181 LEU A C 1
ATOM 1429 O O . LEU A 1 181 ? 5.125 -1.294 5.191 1.00 98.50 181 LEU A O 1
ATOM 1433 N N . SER A 1 182 ? 4.807 0.408 3.777 1.00 98.50 182 SER A N 1
ATOM 1434 C CA . SER A 1 182 ? 6.148 0.316 3.193 1.00 98.50 182 SER A CA 1
ATOM 1435 C C . SER A 1 182 ? 7.238 0.685 4.196 1.00 98.50 182 SER A C 1
ATOM 1437 O O . SER A 1 182 ? 8.312 0.092 4.156 1.00 98.50 182 SER A O 1
ATOM 1439 N N . LEU A 1 183 ? 6.972 1.636 5.099 1.00 97.94 183 LEU A N 1
ATOM 1440 C CA . LEU A 1 183 ? 7.923 2.047 6.129 1.00 97.94 183 LEU A CA 1
ATOM 1441 C C . LEU A 1 183 ? 8.178 0.896 7.097 1.00 97.94 183 LEU A C 1
ATOM 1443 O O . LEU A 1 183 ? 9.333 0.617 7.391 1.00 97.94 183 LEU A O 1
ATOM 1447 N N . LEU A 1 184 ? 7.131 0.164 7.489 1.00 97.00 184 LEU A N 1
ATOM 1448 C CA . LEU A 1 184 ? 7.257 -1.054 8.296 1.00 97.00 184 LEU A CA 1
ATOM 1449 C C . LEU A 1 184 ? 8.186 -2.089 7.662 1.00 97.00 184 LEU A C 1
ATOM 1451 O O . LEU A 1 184 ? 9.026 -2.653 8.359 1.00 97.00 184 LEU A O 1
ATOM 1455 N N . ASN A 1 185 ? 8.064 -2.309 6.355 1.00 96.19 185 ASN A N 1
ATOM 1456 C CA . ASN A 1 185 ? 8.906 -3.273 5.652 1.00 96.19 185 ASN A CA 1
ATOM 1457 C C . ASN A 1 185 ? 10.341 -2.772 5.434 1.00 96.19 185 ASN A C 1
ATOM 1459 O O . ASN A 1 185 ? 11.264 -3.581 5.382 1.00 96.19 185 ASN A O 1
ATOM 1463 N N . LEU A 1 186 ? 10.533 -1.457 5.283 1.00 96.94 186 LEU A N 1
ATOM 1464 C CA . LEU A 1 186 ? 11.846 -0.848 5.083 1.00 96.94 186 LEU A CA 1
ATOM 1465 C C . LEU A 1 186 ? 12.650 -0.786 6.391 1.00 96.94 186 LEU A C 1
ATOM 1467 O O . LEU A 1 186 ? 13.834 -1.118 6.404 1.00 96.94 186 LEU A O 1
ATOM 1471 N N . SER A 1 187 ? 12.032 -0.304 7.474 1.00 91.31 187 SER A N 1
ATOM 1472 C CA . SER A 1 187 ? 12.681 -0.070 8.766 1.00 91.31 187 SER A CA 1
ATOM 1473 C C . SER A 1 187 ? 11.667 0.229 9.874 1.00 91.31 187 SER A C 1
ATOM 1475 O O . SER A 1 187 ? 10.843 1.136 9.776 1.00 91.31 187 SER A O 1
ATOM 1477 N N . SER A 1 188 ? 11.794 -0.463 11.007 1.00 86.00 188 SER A N 1
ATOM 1478 C CA . SER A 1 188 ? 10.945 -0.237 12.183 1.00 86.00 188 SER A CA 1
ATOM 1479 C C . SER A 1 188 ? 11.407 0.914 13.086 1.00 86.00 188 SER A C 1
ATOM 1481 O O . SER A 1 188 ? 10.718 1.241 14.049 1.00 86.00 188 SER A O 1
ATOM 1483 N N . LYS A 1 189 ? 12.546 1.566 12.799 1.00 86.31 189 LYS A N 1
ATOM 1484 C CA . LYS A 1 189 ? 13.166 2.555 13.708 1.00 86.31 189 LYS A CA 1
ATOM 1485 C C . LYS A 1 189 ? 12.272 3.756 14.021 1.00 86.31 189 LYS A C 1
ATOM 1487 O O . LYS A 1 189 ? 12.350 4.293 15.121 1.00 86.31 189 LYS A O 1
ATOM 1492 N N . GLN A 1 190 ? 11.462 4.184 13.055 1.00 84.75 190 GLN A N 1
ATOM 1493 C CA . GLN A 1 190 ? 10.571 5.344 13.188 1.00 84.75 190 GLN A CA 1
ATOM 1494 C C . GLN A 1 190 ? 9.164 4.957 13.682 1.00 84.75 190 GLN A C 1
ATOM 1496 O O . GLN A 1 190 ? 8.352 5.826 13.989 1.00 84.75 190 GLN A O 1
ATOM 1501 N N . LEU A 1 191 ? 8.860 3.658 13.779 1.00 92.56 191 LEU A N 1
ATOM 1502 C CA . LEU A 1 191 ? 7.527 3.152 14.103 1.00 92.56 191 LEU A CA 1
ATOM 1503 C C . LEU A 1 191 ? 7.393 2.919 15.607 1.00 92.56 191 LEU A C 1
ATOM 1505 O O . LEU A 1 191 ? 7.556 1.808 16.104 1.00 92.56 191 LEU A O 1
ATOM 1509 N N . SER A 1 192 ? 7.104 3.998 16.329 1.00 93.94 192 SER A N 1
ATOM 1510 C CA . SER A 1 192 ? 6.788 3.955 17.759 1.00 93.94 192 SER A CA 1
ATOM 1511 C C . SER A 1 192 ? 5.285 4.037 18.010 1.00 93.94 192 SER A C 1
ATOM 1513 O O . SER A 1 192 ? 4.523 4.531 17.179 1.00 93.94 192 SER A O 1
ATOM 1515 N N . SER A 1 193 ? 4.859 3.642 19.205 1.00 93.19 193 SER A N 1
ATOM 1516 C CA . SER A 1 193 ? 3.474 3.799 19.666 1.00 93.19 193 SER A CA 1
ATOM 1517 C C . SER A 1 193 ? 2.992 5.241 19.587 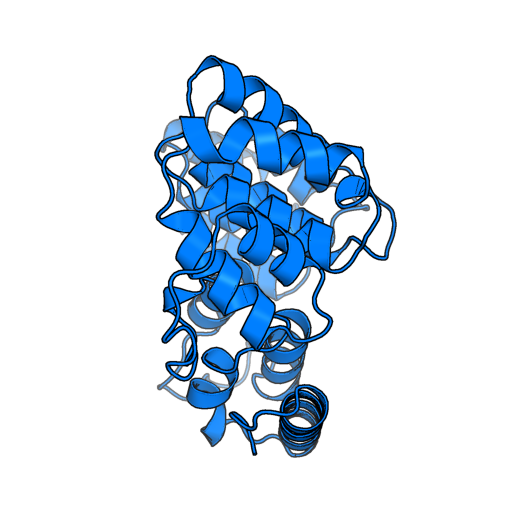1.00 93.19 193 SER A C 1
ATOM 1519 O O . SER A 1 193 ? 1.870 5.484 19.165 1.00 93.19 193 SER A O 1
ATOM 1521 N N . HIS A 1 194 ? 3.847 6.203 19.948 1.00 93.62 194 HIS A N 1
ATOM 1522 C CA . HIS A 1 194 ? 3.510 7.627 19.902 1.00 93.62 194 HIS A CA 1
ATOM 1523 C C . HIS A 1 194 ? 3.244 8.086 18.466 1.00 93.62 194 HIS A C 1
ATOM 1525 O O . HIS A 1 194 ? 2.230 8.726 18.210 1.00 93.62 194 HIS A O 1
ATOM 1531 N N . PHE A 1 195 ? 4.095 7.674 17.523 1.00 95.44 195 PHE A N 1
ATOM 1532 C CA . PHE A 1 195 ? 3.890 7.952 16.102 1.00 95.44 195 PHE A CA 1
ATOM 1533 C C . PHE A 1 195 ? 2.568 7.360 15.588 1.00 95.44 195 PHE A C 1
ATOM 1535 O O . PHE A 1 195 ? 1.810 8.025 14.884 1.00 95.44 195 PHE A O 1
ATOM 1542 N N . LEU A 1 196 ? 2.235 6.125 15.980 1.00 95.88 196 LEU A N 1
ATOM 1543 C CA . LEU A 1 196 ? 0.959 5.518 15.597 1.00 95.88 196 LEU A CA 1
ATOM 1544 C C . LEU A 1 196 ? -0.245 6.216 16.248 1.00 95.88 196 LEU A C 1
ATOM 1546 O O . LEU A 1 196 ? -1.265 6.378 15.584 1.00 95.88 196 LEU A O 1
ATOM 1550 N N . ILE A 1 197 ? -0.136 6.664 17.503 1.00 94.31 197 ILE A N 1
ATOM 1551 C CA . ILE A 1 197 ? -1.187 7.433 18.194 1.00 94.31 197 ILE A CA 1
ATOM 1552 C C . ILE A 1 197 ? -1.469 8.743 17.456 1.00 94.31 197 ILE A C 1
ATOM 1554 O O . ILE A 1 197 ? -2.632 9.043 17.189 1.00 94.31 197 ILE A O 1
ATOM 1558 N N . GLU A 1 198 ? -0.432 9.479 17.045 1.00 94.69 198 GLU A N 1
ATOM 1559 C CA . GLU A 1 198 ? -0.590 10.713 16.263 1.00 94.69 198 GLU A CA 1
ATOM 1560 C C . GLU A 1 198 ? -1.381 10.469 14.971 1.00 94.69 198 GLU A C 1
ATOM 1562 O O . GLU A 1 198 ? -2.294 11.228 14.635 1.00 94.69 198 GLU A O 1
ATOM 1567 N N . ILE A 1 199 ? -1.096 9.369 14.269 1.00 96.06 199 ILE A N 1
ATOM 1568 C CA . ILE A 1 199 ? -1.847 8.979 13.073 1.00 96.06 199 ILE A CA 1
ATOM 1569 C C . ILE A 1 199 ? -3.295 8.615 13.419 1.00 96.06 199 ILE A C 1
ATOM 1571 O O . ILE A 1 199 ? -4.214 9.018 12.701 1.00 96.06 199 ILE A O 1
ATOM 1575 N N . LEU A 1 200 ? -3.512 7.847 14.486 1.00 94.94 200 LEU A N 1
ATOM 1576 C CA . LEU A 1 200 ? -4.834 7.372 14.891 1.00 94.94 200 LEU A CA 1
ATOM 1577 C C . LEU A 1 200 ? -5.764 8.513 15.318 1.00 94.94 200 LEU A C 1
ATOM 1579 O O . LEU A 1 200 ? -6.953 8.458 15.011 1.00 94.94 200 LEU A O 1
ATOM 1583 N N . GLU A 1 201 ? -5.239 9.543 15.977 1.00 92.44 201 GLU A N 1
ATOM 1584 C CA . GLU A 1 201 ? -6.029 10.653 16.528 1.00 92.44 201 GLU A CA 1
ATOM 1585 C C . GLU A 1 201 ? -6.118 11.872 15.599 1.00 92.44 201 GLU A C 1
ATOM 1587 O O . GLU A 1 201 ? -6.986 12.730 15.776 1.00 92.44 201 GLU A O 1
ATOM 1592 N N . SER A 1 202 ? -5.254 11.962 14.586 1.00 92.25 202 SER A N 1
ATOM 1593 C CA . SER A 1 202 ? -5.257 13.083 13.647 1.00 92.25 202 SER A CA 1
ATOM 1594 C C . SER A 1 202 ? -6.557 13.166 12.844 1.00 92.25 202 SER A C 1
ATOM 1596 O O . SER A 1 202 ? -6.960 12.230 12.151 1.00 92.25 202 SER A O 1
ATOM 1598 N N . SER A 1 203 ? -7.174 14.351 12.840 1.00 89.69 203 SER A N 1
ATOM 1599 C CA . SER A 1 203 ? -8.357 14.658 12.024 1.00 89.69 203 SER A CA 1
ATOM 1600 C C . SER A 1 203 ? -8.083 14.626 10.517 1.00 89.69 203 SER A C 1
ATOM 1602 O O . SER A 1 203 ? -9.012 14.509 9.720 1.00 89.69 203 SER A O 1
ATOM 1604 N N . ASN A 1 204 ? -6.810 14.708 10.119 1.00 91.12 204 ASN A N 1
ATOM 1605 C CA . ASN A 1 204 ? -6.381 14.608 8.727 1.00 91.12 204 ASN A CA 1
ATOM 1606 C C . ASN A 1 204 ? -6.156 13.156 8.282 1.00 91.12 204 ASN A C 1
ATOM 1608 O O . ASN A 1 204 ? -5.848 12.919 7.109 1.00 91.12 204 ASN A O 1
ATOM 1612 N N . SER A 1 205 ? -6.253 12.178 9.183 1.00 94.12 205 SER A N 1
ATOM 1613 C CA . SER A 1 205 ? -6.088 10.768 8.841 1.00 94.12 205 SER A CA 1
ATOM 1614 C C . SER A 1 205 ? -7.365 10.203 8.236 1.00 94.12 205 SER A C 1
ATOM 1616 O O . SER A 1 205 ? -8.447 10.275 8.814 1.00 94.12 205 SER A O 1
ATOM 1618 N N . SER A 1 206 ? -7.237 9.597 7.055 1.00 95.25 206 SER A N 1
ATOM 1619 C CA . SER A 1 206 ? -8.317 8.777 6.518 1.00 95.25 206 SER A CA 1
ATOM 1620 C C . SER A 1 206 ? -8.445 7.496 7.336 1.00 95.25 206 SER A C 1
ATOM 1622 O O . SER A 1 206 ? -7.475 7.028 7.939 1.00 95.25 206 SER A O 1
ATOM 1624 N N . TRP A 1 207 ? -9.619 6.868 7.297 1.00 95.75 207 TRP A N 1
ATOM 1625 C CA . TRP A 1 207 ? -9.804 5.600 7.994 1.00 95.75 207 TRP A CA 1
ATOM 1626 C C . TRP A 1 207 ? -8.835 4.522 7.494 1.00 95.75 207 TRP A C 1
ATOM 1628 O O . TRP A 1 207 ? -8.418 3.679 8.278 1.00 95.75 207 TRP A O 1
ATOM 1638 N N . GLN A 1 208 ? -8.439 4.554 6.214 1.00 97.56 208 GLN A N 1
ATOM 1639 C CA . GLN A 1 208 ? -7.452 3.625 5.660 1.00 97.56 208 GLN A CA 1
ATOM 1640 C C . GLN A 1 208 ? -6.073 3.834 6.286 1.00 97.56 208 GLN A C 1
ATOM 1642 O O . GLN A 1 208 ? -5.379 2.858 6.550 1.00 97.56 208 GLN A O 1
ATOM 1647 N N . LEU A 1 209 ? -5.676 5.088 6.531 1.00 98.19 209 LEU A N 1
ATOM 1648 C CA . LEU A 1 209 ? -4.411 5.397 7.193 1.00 98.19 209 LEU A CA 1
ATOM 1649 C C . LEU A 1 209 ? -4.445 4.992 8.672 1.00 98.19 209 LEU A C 1
ATOM 1651 O O . LEU A 1 209 ? -3.510 4.351 9.139 1.00 98.19 209 LEU A O 1
ATOM 1655 N N . GLN A 1 210 ? -5.543 5.276 9.378 1.00 97.69 210 GLN A N 1
ATOM 1656 C CA . GLN A 1 210 ? -5.746 4.804 10.754 1.00 97.69 210 GLN A CA 1
ATOM 1657 C C . GLN A 1 210 ? -5.717 3.268 10.826 1.00 97.69 210 GLN A C 1
ATOM 1659 O O . GLN A 1 210 ? -5.072 2.689 11.692 1.00 97.69 210 GLN A O 1
ATOM 1664 N N . TYR A 1 211 ? -6.376 2.589 9.885 1.00 97.81 211 TYR A N 1
ATOM 1665 C CA . TYR A 1 211 ? -6.377 1.131 9.807 1.00 97.81 211 TYR A CA 1
ATOM 1666 C C . TYR A 1 211 ? -4.973 0.581 9.521 1.00 97.81 211 TYR A C 1
ATOM 1668 O O . TYR A 1 211 ? -4.544 -0.365 10.178 1.00 97.81 211 TYR A O 1
ATOM 1676 N N . ALA A 1 212 ? -4.230 1.189 8.591 1.00 98.44 212 ALA A N 1
ATOM 1677 C CA . ALA A 1 212 ? -2.838 0.832 8.327 1.00 98.44 212 ALA A CA 1
ATOM 1678 C C . ALA A 1 212 ? -1.954 1.029 9.570 1.00 98.44 212 ALA A C 1
ATOM 1680 O O . ALA A 1 212 ? -1.105 0.187 9.840 1.00 98.44 212 ALA A O 1
ATOM 1681 N N . ALA A 1 213 ? -2.193 2.067 10.378 1.00 97.94 213 ALA A N 1
ATOM 1682 C CA . ALA A 1 213 ? -1.493 2.259 11.650 1.00 97.94 213 ALA A CA 1
ATOM 1683 C C . ALA A 1 213 ? -1.734 1.092 12.619 1.00 97.94 213 ALA A C 1
ATOM 1685 O O . ALA A 1 213 ? -0.803 0.624 13.265 1.00 97.94 213 ALA A O 1
ATOM 1686 N N . LEU A 1 214 ? -2.955 0.553 12.660 1.00 97.31 214 LEU A N 1
ATOM 1687 C CA . LEU A 1 214 ? -3.260 -0.640 13.451 1.00 97.31 214 LEU A CA 1
ATOM 1688 C C . LEU A 1 214 ? -2.644 -1.917 12.865 1.00 97.31 214 LEU A C 1
ATOM 1690 O O . LEU A 1 214 ? -2.251 -2.791 13.626 1.00 97.31 214 LEU A O 1
ATOM 1694 N N . MET A 1 215 ? -2.516 -2.034 11.539 1.00 97.88 215 MET A N 1
ATOM 1695 C CA . MET A 1 215 ? -1.740 -3.126 10.928 1.00 97.88 215 MET A CA 1
ATOM 1696 C C . MET A 1 215 ? -0.259 -3.049 11.320 1.00 97.88 215 MET A C 1
ATOM 1698 O O . MET A 1 215 ? 0.359 -4.080 11.563 1.00 97.88 215 MET A O 1
ATOM 1702 N N . VAL A 1 216 ? 0.307 -1.839 11.411 1.00 97.56 216 VAL A N 1
ATOM 1703 C CA . VAL A 1 216 ? 1.671 -1.644 11.920 1.00 97.56 216 VAL A CA 1
ATOM 1704 C C . VAL A 1 216 ? 1.762 -2.017 13.396 1.00 97.56 216 VAL A C 1
ATOM 1706 O O . VAL A 1 216 ? 2.696 -2.716 13.776 1.00 97.56 216 VAL A O 1
ATOM 1709 N N . ALA A 1 217 ? 0.787 -1.605 14.212 1.00 95.50 217 ALA A N 1
ATOM 1710 C CA . ALA A 1 217 ? 0.754 -1.919 15.638 1.00 95.50 217 ALA A CA 1
ATOM 1711 C C . ALA A 1 217 ? 0.870 -3.430 15.902 1.00 95.50 217 ALA A C 1
ATOM 1713 O O . ALA A 1 217 ? 1.656 -3.824 16.755 1.00 95.50 217 ALA A O 1
ATOM 1714 N N . GLU A 1 218 ? 0.178 -4.274 15.126 1.00 94.00 218 GLU A N 1
ATOM 1715 C CA . GLU A 1 218 ? 0.232 -5.747 15.240 1.00 94.00 218 GLU A CA 1
ATOM 1716 C C . GLU A 1 218 ? 1.637 -6.343 15.085 1.00 94.00 218 GLU A C 1
ATOM 1718 O O . GLU A 1 218 ? 1.869 -7.475 15.502 1.00 94.00 218 GLU A O 1
ATOM 1723 N N . GLN A 1 219 ? 2.560 -5.603 14.472 1.00 93.31 219 GLN A N 1
ATOM 1724 C CA . GLN A 1 219 ? 3.931 -6.036 14.210 1.00 93.31 219 GLN A CA 1
ATOM 1725 C C . GLN A 1 219 ? 4.945 -5.377 15.156 1.00 93.31 219 GLN A C 1
ATOM 1727 O O . GLN A 1 219 ? 6.144 -5.654 15.065 1.00 93.31 219 GLN A O 1
ATOM 1732 N N . LEU A 1 220 ? 4.498 -4.495 16.056 1.00 89.62 220 LEU A N 1
ATOM 1733 C CA . LEU A 1 220 ? 5.377 -3.864 17.032 1.00 89.62 220 LEU A CA 1
ATOM 1734 C C . LEU A 1 220 ? 5.701 -4.811 18.200 1.00 89.62 220 LEU A C 1
ATOM 1736 O O . LEU A 1 220 ? 4.901 -5.681 18.548 1.00 89.62 220 LEU A O 1
ATOM 1740 N N . PRO A 1 221 ? 6.860 -4.633 18.862 1.00 91.38 221 PRO A N 1
ATOM 1741 C CA . PRO A 1 221 ? 7.176 -5.365 20.084 1.00 91.38 221 PRO A CA 1
ATOM 1742 C C . PRO A 1 221 ? 6.120 -5.148 21.178 1.00 91.38 221 PRO A C 1
ATOM 1744 O O . PRO A 1 221 ? 5.568 -4.056 21.306 1.00 91.38 221 PRO A O 1
ATOM 1747 N N . GLU A 1 222 ? 5.926 -6.143 22.047 1.00 90.19 222 GLU A N 1
ATOM 1748 C CA . GLU A 1 222 ? 4.936 -6.124 23.143 1.00 90.19 222 GLU A CA 1
ATOM 1749 C C . GLU A 1 222 ? 4.987 -4.847 24.003 1.00 90.19 222 GLU A C 1
ATOM 1751 O O . GLU A 1 222 ? 3.957 -4.313 24.408 1.00 90.19 222 GLU A O 1
ATOM 1756 N N . ARG A 1 223 ? 6.188 -4.301 24.236 1.00 91.88 223 ARG A N 1
ATOM 1757 C CA . ARG A 1 223 ? 6.375 -3.046 24.980 1.00 91.88 223 ARG A CA 1
ATOM 1758 C C . ARG A 1 223 ? 5.663 -1.856 24.330 1.00 91.88 223 ARG A C 1
ATOM 1760 O O . ARG A 1 223 ? 5.113 -1.028 25.047 1.00 91.88 223 ARG A O 1
ATOM 1767 N N . GLU A 1 224 ? 5.725 -1.746 23.007 1.00 92.25 224 GLU A N 1
ATOM 1768 C CA . GLU A 1 224 ? 5.047 -0.685 22.259 1.00 92.25 224 GLU A CA 1
ATOM 1769 C C . GLU A 1 224 ? 3.531 -0.930 22.271 1.00 92.25 224 GLU A C 1
ATOM 1771 O O . GLU A 1 224 ? 2.748 -0.050 22.624 1.00 92.25 224 GLU A O 1
ATOM 1776 N N . LEU A 1 225 ? 3.104 -2.173 22.032 1.00 88.50 225 LEU A N 1
ATOM 1777 C CA . LEU A 1 225 ? 1.691 -2.546 22.130 1.00 88.50 225 LEU A CA 1
ATOM 1778 C C . LEU A 1 225 ? 1.075 -2.184 23.489 1.00 88.50 225 LEU A C 1
ATOM 1780 O O . LEU A 1 225 ? -0.029 -1.649 23.528 1.00 88.50 225 LEU A O 1
ATOM 1784 N N . LEU A 1 226 ? 1.797 -2.374 24.596 1.00 90.44 226 LEU A N 1
ATOM 1785 C CA . LEU A 1 226 ? 1.323 -1.986 25.926 1.00 90.44 226 LEU A CA 1
ATOM 1786 C C . LEU A 1 226 ? 1.067 -0.473 26.050 1.00 90.44 226 LEU A C 1
ATOM 1788 O O . LEU A 1 226 ? 0.095 -0.074 26.690 1.00 90.44 226 LEU A O 1
ATOM 1792 N N . ILE A 1 227 ? 1.905 0.371 25.439 1.00 91.56 227 ILE A N 1
ATOM 1793 C CA . ILE A 1 227 ? 1.715 1.832 25.433 1.00 91.56 227 ILE A CA 1
ATOM 1794 C C . ILE A 1 227 ? 0.444 2.184 24.654 1.00 91.56 227 ILE A C 1
ATOM 1796 O O . ILE A 1 227 ? -0.376 2.965 25.135 1.00 91.56 227 ILE A O 1
ATOM 1800 N N . LEU A 1 228 ? 0.245 1.562 23.486 1.00 89.00 228 LEU A N 1
ATOM 1801 C CA . LEU A 1 228 ? -0.979 1.723 22.698 1.00 89.00 228 LEU A CA 1
ATOM 1802 C C . LEU A 1 228 ? -2.221 1.282 23.476 1.00 89.00 228 LEU A C 1
ATOM 1804 O O . LEU A 1 228 ? -3.212 2.005 23.492 1.00 89.00 228 LEU A O 1
ATOM 1808 N N . HIS A 1 229 ? -2.163 0.132 24.152 1.00 87.88 229 HIS A N 1
ATOM 1809 C CA . HIS A 1 229 ? -3.251 -0.387 24.987 1.00 87.88 229 HIS A CA 1
ATOM 1810 C C . HIS A 1 229 ? -3.604 0.567 26.132 1.00 87.88 229 HIS A C 1
ATOM 1812 O O . HIS A 1 229 ? -4.781 0.815 26.387 1.00 87.88 229 HIS A O 1
ATOM 1818 N N . GLN A 1 230 ? -2.596 1.119 26.814 1.00 88.88 230 GLN A N 1
ATOM 1819 C CA . GLN A 1 230 ? -2.793 2.069 27.912 1.00 88.88 230 GLN A CA 1
ATOM 1820 C C . GLN A 1 230 ? -3.408 3.387 27.436 1.00 88.88 230 GLN A C 1
ATOM 1822 O O . GLN A 1 230 ? -4.254 3.944 28.134 1.00 88.88 230 GLN A O 1
ATOM 1827 N N . HIS A 1 231 ? -3.001 3.875 26.262 1.00 89.06 231 HIS A N 1
ATOM 1828 C CA . HIS A 1 231 ? -3.501 5.129 25.698 1.00 89.06 231 HIS A CA 1
ATOM 1829 C C . HIS A 1 231 ? -4.903 4.987 25.093 1.00 89.06 231 HIS A C 1
ATOM 1831 O O . HIS A 1 231 ? -5.778 5.807 25.341 1.00 89.06 231 HIS A O 1
ATOM 1837 N N . LEU A 1 232 ? -5.138 3.927 24.317 1.00 83.31 232 LEU A N 1
ATOM 1838 C CA . LEU A 1 232 ? -6.372 3.723 23.547 1.00 83.31 232 LEU A CA 1
ATOM 1839 C C . LEU A 1 232 ? -7.458 2.948 24.312 1.00 83.31 232 LEU A C 1
ATOM 1841 O O . LEU A 1 232 ? -8.486 2.612 23.721 1.00 83.31 232 LEU A O 1
ATOM 1845 N N . GLY A 1 233 ? -7.224 2.635 25.590 1.00 70.62 233 GLY A N 1
ATOM 1846 C CA . GLY A 1 233 ? -8.027 1.724 26.408 1.00 70.62 233 GLY A CA 1
ATOM 1847 C C . GLY A 1 233 ? -9.555 1.885 26.301 1.00 70.62 233 GLY A C 1
ATOM 1848 O O . GLY A 1 233 ? -10.090 2.980 26.131 1.00 70.62 233 GLY A O 1
ATOM 1849 N N . ALA A 1 234 ? -10.243 0.740 26.415 1.00 56.44 234 ALA A N 1
ATOM 1850 C CA . ALA A 1 234 ? -11.698 0.528 26.420 1.00 56.44 234 ALA A CA 1
ATOM 1851 C C . ALA A 1 234 ? -12.511 1.435 25.472 1.00 56.44 234 ALA A C 1
ATOM 1853 O O . ALA A 1 234 ? -13.382 2.170 25.924 1.00 56.44 234 ALA A O 1
ATOM 1854 N N . GLU A 1 235 ? -12.228 1.366 24.164 1.00 55.91 235 GLU A N 1
ATOM 1855 C CA . GLU A 1 235 ? -13.021 1.898 23.029 1.00 55.91 235 GLU A CA 1
ATOM 1856 C C . GLU A 1 235 ? -13.378 3.404 23.038 1.00 55.91 235 GLU A C 1
ATOM 1858 O O . GLU A 1 235 ? -13.864 3.926 22.033 1.00 55.91 235 GLU A O 1
ATOM 1863 N N . GLY A 1 236 ? -13.114 4.136 24.123 1.00 59.53 236 GLY A N 1
ATOM 1864 C CA . GLY A 1 236 ? -13.586 5.503 24.329 1.00 59.53 236 GLY A CA 1
ATOM 1865 C C . GLY A 1 236 ? -12.901 6.510 23.411 1.00 59.53 236 GLY A C 1
ATOM 1866 O O . GLY A 1 236 ? -13.578 7.348 22.810 1.00 59.53 236 GLY A O 1
ATOM 1867 N N . HIS A 1 237 ? -11.580 6.381 23.243 1.00 70.00 237 HIS A N 1
ATOM 1868 C CA . HIS A 1 237 ? -10.748 7.338 22.503 1.00 70.00 237 HIS A CA 1
ATOM 1869 C C . HIS A 1 237 ? -11.014 7.352 20.991 1.00 70.00 237 HIS A C 1
ATOM 1871 O O . HIS A 1 237 ? -10.949 8.404 20.363 1.00 70.00 237 HIS A O 1
ATOM 1877 N N . LEU A 1 238 ? -11.387 6.209 20.407 1.00 77.00 238 LEU A N 1
ATOM 1878 C CA . LEU A 1 238 ? -11.673 6.070 18.971 1.00 77.00 238 LEU A CA 1
ATOM 1879 C C . LEU A 1 238 ? -13.127 5.659 18.695 1.00 77.00 238 LEU A C 1
ATOM 1881 O O . LEU A 1 238 ? -13.447 5.138 17.627 1.00 77.00 238 LEU A O 1
ATOM 1885 N N . SER A 1 239 ? -14.036 5.932 19.631 1.00 71.94 239 SER A N 1
ATOM 1886 C CA . SER A 1 239 ? -15.471 5.634 19.495 1.00 71.94 239 SER A CA 1
ATOM 1887 C C . SER A 1 239 ? -16.098 6.269 18.239 1.00 71.94 239 SER A C 1
ATOM 1889 O O . SER A 1 239 ? -16.921 5.645 17.565 1.00 71.94 239 SER A O 1
ATOM 1891 N N . ALA A 1 240 ? -15.640 7.465 17.855 1.00 80.31 240 ALA A N 1
ATOM 1892 C CA . ALA A 1 240 ? -16.058 8.168 16.639 1.00 80.31 240 ALA A CA 1
ATOM 1893 C C . ALA A 1 240 ? -15.327 7.718 15.354 1.00 80.31 240 ALA A C 1
ATOM 1895 O O . ALA A 1 240 ? -15.683 8.168 14.264 1.00 80.31 240 ALA A O 1
ATOM 1896 N N . ALA A 1 241 ? -14.317 6.844 15.449 1.00 87.44 241 ALA A N 1
ATOM 1897 C CA . ALA A 1 241 ? -13.566 6.372 14.288 1.00 87.44 241 ALA A CA 1
ATOM 1898 C C . ALA A 1 241 ? -14.429 5.495 13.371 1.00 87.44 241 ALA A C 1
ATOM 1900 O O . ALA A 1 241 ? -15.483 4.993 13.755 1.00 87.44 241 ALA A O 1
ATOM 1901 N N . HIS A 1 242 ? -13.969 5.269 12.142 1.00 92.06 242 HIS A N 1
ATOM 1902 C CA . HIS A 1 242 ? -14.664 4.404 11.191 1.00 92.06 242 HIS A CA 1
ATOM 1903 C C . HIS A 1 242 ? -14.862 2.978 11.745 1.00 92.06 242 HIS A C 1
ATOM 1905 O O . HIS A 1 242 ? -13.991 2.444 12.432 1.00 92.06 242 HIS A O 1
ATOM 1911 N N . ALA A 1 243 ? -15.971 2.314 11.397 1.00 90.38 243 ALA A N 1
ATOM 1912 C CA . ALA A 1 243 ? -16.315 0.991 11.938 1.00 90.38 243 ALA A CA 1
ATOM 1913 C C . ALA A 1 243 ? -15.212 -0.065 11.724 1.00 90.38 243 ALA A C 1
ATOM 1915 O O . ALA A 1 243 ? -14.947 -0.879 12.606 1.00 90.38 243 ALA A O 1
ATOM 1916 N N . TYR A 1 244 ? -14.528 -0.019 10.577 1.00 92.25 244 TYR A N 1
ATOM 1917 C CA . TYR A 1 244 ? -13.391 -0.903 10.293 1.00 92.25 244 TYR A CA 1
ATOM 1918 C C . TYR A 1 244 ? -12.189 -0.642 11.204 1.00 92.25 244 TYR A C 1
ATOM 1920 O O . TYR A 1 244 ? -11.546 -1.595 11.632 1.00 92.25 244 TYR A O 1
ATOM 1928 N N . VAL A 1 245 ? -11.916 0.624 11.537 1.00 93.69 245 VAL A N 1
ATOM 1929 C CA . VAL A 1 245 ? -10.837 1.004 12.461 1.00 93.69 245 VAL A CA 1
ATOM 1930 C C . VAL A 1 245 ? -11.158 0.487 13.856 1.00 93.69 245 VAL A C 1
ATOM 1932 O O . VAL A 1 245 ? -10.315 -0.161 14.461 1.00 93.69 245 VAL A O 1
ATOM 1935 N N . ARG A 1 246 ? -12.396 0.672 14.332 1.00 91.00 246 ARG A N 1
ATOM 1936 C CA . ARG A 1 246 ? -12.821 0.137 15.635 1.00 91.00 246 ARG A CA 1
ATOM 1937 C C . ARG A 1 246 ? -12.691 -1.383 15.701 1.00 91.00 246 ARG A C 1
ATOM 1939 O O . ARG A 1 246 ? -12.085 -1.894 16.629 1.00 91.00 246 ARG A O 1
ATOM 1946 N N . LYS A 1 247 ? -13.173 -2.108 14.683 1.00 89.75 247 LYS A N 1
ATOM 1947 C CA . LYS A 1 247 ? -13.065 -3.577 14.645 1.00 89.75 247 LYS A CA 1
ATOM 1948 C C . LYS A 1 247 ? -11.609 -4.047 14.645 1.00 89.75 247 LYS A C 1
ATOM 1950 O O . LYS A 1 247 ? -11.271 -5.011 15.327 1.00 89.75 247 LYS A O 1
ATOM 1955 N N . LYS A 1 248 ? -10.757 -3.381 13.862 1.00 93.25 248 LYS A N 1
ATOM 1956 C CA . LYS A 1 248 ? -9.325 -3.672 13.825 1.00 93.25 248 LYS A CA 1
ATOM 1957 C C . LYS A 1 248 ? -8.684 -3.389 15.179 1.00 93.25 248 LYS A C 1
ATOM 1959 O O . LYS A 1 248 ? -7.945 -4.232 15.661 1.00 93.25 248 LYS A O 1
ATOM 1964 N N . LEU A 1 249 ? -9.028 -2.275 15.824 1.00 91.38 249 LEU A N 1
ATOM 1965 C CA . LEU A 1 249 ? -8.541 -1.932 17.158 1.00 91.38 249 LEU A CA 1
ATOM 1966 C C . LEU A 1 249 ? -8.916 -3.017 18.169 1.00 91.38 249 LEU A C 1
ATOM 1968 O O . LEU A 1 249 ? -8.040 -3.489 18.880 1.00 91.38 249 LEU A O 1
ATOM 1972 N N . SER A 1 250 ? -10.165 -3.491 18.174 1.00 88.88 250 SER A N 1
ATOM 1973 C CA . SER A 1 250 ? -10.573 -4.603 19.041 1.00 88.88 250 SER A CA 1
ATOM 1974 C C . SER A 1 250 ? -9.745 -5.873 18.796 1.00 88.88 250 SER A C 1
ATOM 1976 O O . SER A 1 250 ? -9.498 -6.601 19.746 1.00 88.88 250 SER A O 1
ATOM 1978 N N . ARG A 1 251 ? -9.284 -6.141 17.559 1.00 89.00 251 ARG A N 1
ATOM 1979 C CA . ARG A 1 251 ? -8.363 -7.259 17.263 1.00 89.00 251 ARG A CA 1
ATOM 1980 C C . ARG A 1 251 ? -6.957 -7.019 17.818 1.00 89.00 251 ARG A C 1
ATOM 1982 O O . ARG A 1 251 ? -6.357 -7.956 18.317 1.00 89.00 251 ARG A O 1
ATOM 1989 N N . VAL A 1 252 ? -6.443 -5.794 17.721 1.00 89.81 252 VAL A N 1
ATOM 1990 C CA . VAL A 1 252 ? -5.111 -5.418 18.238 1.00 89.81 252 VAL A CA 1
ATOM 1991 C C . VAL A 1 252 ? -5.070 -5.405 19.770 1.00 89.81 252 VAL A C 1
ATOM 1993 O O . VAL A 1 252 ? -4.018 -5.635 20.366 1.00 89.81 252 VAL A O 1
ATOM 1996 N N . LEU A 1 253 ? -6.204 -5.101 20.408 1.00 84.25 253 LEU A N 1
ATOM 1997 C CA . LEU A 1 253 ? -6.328 -5.009 21.862 1.00 84.25 253 LEU A CA 1
ATOM 1998 C C . LEU A 1 253 ? -6.758 -6.316 22.554 1.00 84.25 253 LEU A C 1
ATOM 2000 O O . LEU A 1 253 ? -6.744 -6.359 23.784 1.00 84.25 253 LEU A O 1
ATOM 2004 N N . ALA A 1 254 ? -7.170 -7.336 21.795 1.00 82.44 254 ALA A N 1
ATOM 2005 C CA . ALA A 1 254 ? -7.577 -8.646 22.314 1.00 82.44 254 ALA A CA 1
ATOM 2006 C C . ALA A 1 254 ? -6.371 -9.535 22.642 1.00 82.44 254 ALA A C 1
ATOM 2008 O O . ALA A 1 254 ? -6.459 -10.258 23.660 1.00 82.44 254 ALA A O 1
#

pLDDT: mean 90.72, std 11.01, range [45.75, 98.69]

Foldseek 3Di:
DCADPDLVVVLVVLVVCLVVLVVVCLLVLLQRLHQLVSNVSSCPSNPDPDDPDDPPPDDSLVSLVSSLLVQLVSHPQPPPPPDPDDLLVLLVQQLDPGSSSVSVSLVVLLPDAQVVNQVNLVVSCVVPLVPRLRSVQSSLLSLLSRQRHDPVSLVVNLVSLVCLLVPLDVSSLSSNLSSLNSNLSSDCPPLALVVLVCLLQDPSHDLSNNLSSLVSLLVDPPVRLVVNCVVCDDCPRCVVGDSSSSVSVVVSND

Radius of gyration: 18.47 Å; chains: 1; bounding box: 48×35×50 Å

Secondary structure (DSSP, 8-state):
-TT-S-HHHHHHHHHHHHHHT-GGGHHHHHTSSS-HHHHHHHHHHHS--SSS---TT--HHHHHHHHHH--GGGS---S---S---HHHHHHHTT-S-HHHHHHHHHHHHTS-HHHHHHHHHHHIIIIITT-HHHHHHHHHHHTT-S---HHHHHHHHHHHHHHHH---GGGTTHHHHHHHHHHHH-STT--HHHHHHHHH-TT--HHHHHHHHHHHTTS-HHHHHHHHHHH-TTTTTTTS-HHHHHHHHHHH-

Sequence (254 aa):
MLFSVSQMDRQMVIEDLADCGGIELLDSILKSPVSPVFRLRFVQAVLPPLETSLTAKWNLLDVLDQILTDSPDSLLLRQTLDMEMSISECLEGLFSNDFARCYQCLLYLSGVDGSKLGPLLLQQWNDRAFNDYGAHYFFVRLIGLVSSWPDDTISILEKLLLEAVDNLRPQFSKSRPAALLSLLNLSSKQLSSHFLIEILESSNSSWQLQYAALMVAEQLPERELLILHQHLGAEGHLSAAHAYVRKKLSRVLA